Protein AF-0000000087420828 (afdb_homodimer)

Organism: NCBI:txid2527985

pLDDT: mean 97.6, std 4.21, range [58.75, 99.0]

Foldseek 3Di:
DFEEEEEFLLCQVLSVVVQVLCVVVPYHYHYQYDDHNDGDDQLVSLLVRLVCCLVVVGQAYEYEYAALVVSQVNSVVRPPAAEDEDDAQVSLQCCCQQVVHRYYTYHSNPDDSVRVSNSVVNNVPHHHNDDPSVVVNVVVNVVNVVVVVVVVVD/DFEEEEEFLLCQVLSVVVQVLCVVVPYHYHYQYDDHNDGDDQLVSLLVRLVCCLVVVGQAYEYEYAALVVSQVNSVVRPPAAEDEDDAQVSLQCCCQQVVHRYYTYHSNPDDSVRVSNSVVNNVPHHHNDDPSVVVNVVVNVVNVVVVVVVVVD

Solvent-accessible surface area (backbone atoms only — not comparable to full-atom values): 15075 Å² total; per-residue (Å²): 96,42,33,34,37,25,18,22,29,67,10,35,74,58,44,57,54,49,43,52,51,39,39,74,72,70,31,48,56,40,85,54,35,58,92,46,74,59,87,62,62,48,52,65,29,28,41,54,48,25,49,34,35,41,69,65,77,25,68,29,33,38,36,27,23,50,70,9,48,65,43,26,30,45,20,11,48,33,60,88,41,32,27,35,65,40,87,46,62,63,50,23,37,45,38,14,34,55,55,56,44,40,27,44,16,29,29,45,72,80,48,53,68,69,58,51,52,50,26,50,52,43,38,73,66,44,60,61,66,46,71,75,37,47,54,45,53,51,50,45,54,51,48,48,51,52,50,46,54,52,58,65,74,100,96,41,35,36,37,24,17,21,29,67,10,36,75,59,45,56,54,50,43,50,52,40,39,74,72,68,31,48,57,39,84,54,37,57,93,47,74,60,88,62,62,47,52,65,29,28,42,53,47,25,48,35,37,42,70,66,77,24,68,29,33,38,37,26,23,51,70,9,49,66,43,26,29,43,20,11,48,33,61,90,41,32,28,35,66,40,88,46,62,64,51,24,36,46,37,13,34,54,53,55,43,39,26,44,16,30,30,44,71,81,48,54,69,71,57,51,51,50,25,51,54,43,38,73,66,44,59,60,67,44,71,76,38,46,56,45,52,50,49,44,53,50,48,48,51,52,49,46,54,51,58,65,73,102

Secondary structure (DSSP, 8-state):
-EEEEEE-GGGHHHHHHHHHHHHHTT-EEEE-S-SSSS---HHHHHHHHHHHHHTTSSSEEEEEESSSHHHHHHHTTSTT--EEE--SHHHHHHHHHHH---EEEEETTTS-HHHHHHHHHHHHHPPP--THHHHHHHHHHHHHHHHHHHHHH-/-EEEEEE-GGGHHHHHHHHHHHHHTT-EEEE-S-SSSS---HHHHHHHHHHHHHTTSSSEEEEEESSSHHHHHHHTTSTT--EEE--SHHHHHHHHHHH---EEEEETTTS-HHHHHHHHHHHHHPPP--THHHHHHHHHHHHHHHHHHHHHH-

Nearest PDB structures (foldseek):
  3he8-assembly1_A  TM=9.793E-01  e=1.658E-19  Acetivibrio thermocellus ATCC 27405
  2vvr-assembly1_A  TM=9.729E-01  e=2.964E-17  Escherichia coli K-12
  1o1x-assembly1_A  TM=9.600E-01  e=3.353E-17  Thermotoga maritima
  1nn4-assembly1_A  TM=9.769E-01  e=1.670E-16  Escherichia coli
  4lfk-assembly1_B  TM=9.676E-01  e=4.139E-15  Lacticaseibacillus rhamnosus Lc 705

Radius of gyration: 17.83 Å; Cα contacts (8 Å, |Δi|>4): 657; chains: 2; bounding box: 45×48×48 Å

Structure (mmCIF, N/CA/C/O backbone):
data_AF-0000000087420828-model_v1
#
loop_
_entity.id
_entity.type
_entity.pdbx_description
1 polymer 'Ribose-5-phosphate isomerase B'
#
loop_
_atom_site.group_PDB
_atom_site.id
_atom_site.type_symbol
_atom_site.label_atom_id
_atom_site.label_alt_id
_atom_site.label_comp_id
_atom_site.label_asym_id
_atom_site.label_entity_id
_atom_site.label_seq_id
_atom_site.pdbx_PDB_ins_code
_atom_site.Cartn_x
_atom_site.Cartn_y
_atom_site.Cartn_z
_atom_site.occupancy
_atom_site.B_iso_or_equiv
_atom_site.auth_seq_id
_atom_site.auth_comp_id
_atom_site.auth_asym_id
_atom_site.auth_atom_id
_atom_site.pdbx_PDB_model_num
ATOM 1 N N . MET A 1 1 ? 13.172 -18.922 -8.047 1 97.62 1 MET A N 1
ATOM 2 C CA . MET A 1 1 ? 12.406 -18.547 -6.855 1 97.62 1 MET A CA 1
ATOM 3 C C . MET A 1 1 ? 11.023 -19.188 -6.871 1 97.62 1 MET A C 1
ATOM 5 O O . MET A 1 1 ? 10.531 -19.578 -7.93 1 97.62 1 MET A O 1
ATOM 9 N N . LYS A 1 2 ? 10.391 -19.344 -5.676 1 98.75 2 LYS A N 1
ATOM 10 C CA . LYS A 1 2 ? 8.969 -19.641 -5.562 1 98.75 2 LYS A CA 1
ATOM 11 C C . LYS A 1 2 ? 8.141 -18.359 -5.531 1 98.75 2 LYS A C 1
ATOM 13 O O . LYS A 1 2 ? 8.289 -17.531 -4.625 1 98.75 2 LYS A O 1
ATOM 18 N N . ILE A 1 3 ? 7.238 -18.219 -6.551 1 98.88 3 ILE A N 1
ATOM 19 C CA . ILE A 1 3 ? 6.43 -17 -6.66 1 98.88 3 ILE A CA 1
ATOM 20 C C . ILE A 1 3 ? 4.949 -17.375 -6.66 1 98.88 3 ILE A C 1
ATOM 22 O O . ILE A 1 3 ? 4.48 -18.094 -7.543 1 98.88 3 ILE A O 1
ATOM 26 N N . ALA A 1 4 ? 4.246 -16.953 -5.684 1 98.94 4 ALA A N 1
ATOM 27 C CA . ALA A 1 4 ? 2.807 -17.188 -5.609 1 98.94 4 ALA A CA 1
ATOM 28 C C . ALA A 1 4 ? 2.031 -16.078 -6.305 1 98.94 4 ALA A C 1
ATOM 30 O O . ALA A 1 4 ? 2.367 -14.891 -6.168 1 98.94 4 ALA A O 1
ATOM 31 N N . VAL A 1 5 ? 1.054 -16.406 -7.082 1 98.88 5 VAL A N 1
ATOM 32 C CA . VAL A 1 5 ? 0.159 -15.469 -7.746 1 98.88 5 VAL A CA 1
ATOM 33 C C . VAL A 1 5 ? -1.278 -15.711 -7.289 1 98.88 5 VAL A C 1
ATOM 35 O O . VAL A 1 5 ? -1.738 -16.859 -7.25 1 98.88 5 VAL A O 1
ATOM 38 N N . ALA A 1 6 ? -1.928 -14.695 -6.875 1 98.94 6 ALA A N 1
ATOM 39 C CA . ALA A 1 6 ? -3.342 -14.812 -6.523 1 98.94 6 ALA A CA 1
ATOM 40 C C . ALA A 1 6 ? -4.141 -13.641 -7.086 1 98.94 6 ALA A C 1
ATOM 42 O O . ALA A 1 6 ? -3.643 -12.516 -7.152 1 98.94 6 ALA A O 1
ATOM 43 N N . SER A 1 7 ? -5.328 -13.891 -7.512 1 98.75 7 SER A N 1
ATOM 44 C CA . SER A 1 7 ? -6.289 -12.875 -7.938 1 98.75 7 SER A CA 1
ATOM 45 C C . SER A 1 7 ? -7.676 -13.156 -7.371 1 98.75 7 SER A C 1
ATOM 47 O O . SER A 1 7 ? -7.961 -14.273 -6.934 1 98.75 7 SER A O 1
ATOM 49 N N . ASP A 1 8 ? -8.469 -12.109 -7.297 1 98.31 8 ASP A N 1
ATOM 50 C CA . ASP A 1 8 ? -9.906 -12.32 -7.211 1 98.31 8 ASP A CA 1
ATOM 51 C C . ASP A 1 8 ? -10.516 -12.555 -8.594 1 98.31 8 ASP A C 1
ATOM 53 O O . ASP A 1 8 ? -9.797 -12.82 -9.555 1 98.31 8 ASP A O 1
ATOM 57 N N . HIS A 1 9 ? -11.812 -12.453 -8.656 1 98.19 9 HIS A N 1
ATOM 58 C CA . HIS A 1 9 ? -12.508 -12.781 -9.891 1 98.19 9 HIS A CA 1
ATOM 59 C C . HIS A 1 9 ? -12.188 -11.773 -10.992 1 98.19 9 HIS A C 1
ATOM 61 O O . HIS A 1 9 ? -12.219 -12.117 -12.18 1 98.19 9 HIS A O 1
ATOM 67 N N . ARG A 1 10 ? -11.859 -10.57 -10.633 1 96.94 10 ARG A N 1
ATOM 68 C CA . ARG A 1 10 ? -11.562 -9.555 -11.641 1 96.94 10 ARG A CA 1
ATOM 69 C C . ARG A 1 10 ? -10.211 -9.812 -12.297 1 96.94 10 ARG A C 1
ATOM 71 O O . ARG A 1 10 ? -10.008 -9.461 -13.461 1 96.94 10 ARG A O 1
ATOM 78 N N . GLY A 1 11 ? -9.312 -10.438 -11.547 1 97.75 11 GLY A N 1
ATOM 79 C CA . GLY A 1 11 ? -7.973 -10.68 -12.062 1 97.75 11 GLY A CA 1
ATOM 80 C C . GLY A 1 11 ? -7.773 -12.094 -12.57 1 97.75 11 GLY A C 1
ATOM 81 O O . GLY A 1 11 ? -6.648 -12.5 -12.859 1 97.75 11 GLY A O 1
ATOM 82 N N . PHE A 1 12 ? -8.898 -12.875 -12.688 1 97.81 12 PHE A N 1
ATOM 83 C CA . PHE A 1 12 ? -8.805 -14.305 -12.961 1 97.81 12 PHE A CA 1
ATOM 84 C C . PHE A 1 12 ? -8.102 -14.562 -14.289 1 97.81 12 PHE A C 1
ATOM 86 O O . PHE A 1 12 ? -7.16 -15.352 -14.359 1 97.81 12 PHE A O 1
ATOM 93 N N . ALA A 1 13 ? -8.492 -13.883 -15.344 1 96.25 13 ALA A N 1
ATOM 94 C CA . ALA A 1 13 ? -7.949 -14.102 -16.688 1 96.25 13 ALA A CA 1
ATOM 95 C C . ALA A 1 13 ? -6.469 -13.727 -16.75 1 96.25 13 ALA A C 1
ATOM 97 O O . ALA A 1 13 ? -5.668 -14.445 -17.344 1 96.25 13 ALA A O 1
ATOM 98 N N . ILE A 1 14 ? -6.09 -12.695 -16.125 1 96.94 14 ILE A N 1
ATOM 99 C CA . ILE A 1 14 ? -4.727 -12.18 -16.172 1 96.94 14 ILE A CA 1
ATOM 100 C C . ILE A 1 14 ? -3.811 -13.078 -15.336 1 96.94 14 ILE A C 1
ATOM 102 O O . ILE A 1 14 ? -2.635 -13.25 -15.672 1 96.94 14 ILE A O 1
ATOM 106 N N . LYS A 1 15 ? -4.375 -13.609 -14.234 1 97.88 15 LYS A N 1
ATOM 107 C CA . LYS A 1 15 ? -3.6 -14.477 -13.359 1 97.88 15 LYS A CA 1
ATOM 108 C C . LYS A 1 15 ? -3.002 -15.648 -14.133 1 97.88 15 LYS A C 1
ATOM 110 O O . LYS A 1 15 ? -1.82 -15.961 -13.984 1 97.88 15 LYS A O 1
ATOM 115 N N . SER A 1 16 ? -3.781 -16.25 -14.977 1 96.31 16 SER A N 1
ATOM 116 C CA . SER A 1 16 ? -3.328 -17.391 -15.758 1 96.31 16 SER A CA 1
ATOM 117 C C . SER A 1 16 ? -2.148 -17.031 -16.656 1 96.31 16 SER A C 1
ATOM 119 O O . SER A 1 16 ? -1.185 -17.781 -16.766 1 96.31 16 SER A O 1
ATOM 121 N N . LYS A 1 17 ? -2.232 -15.906 -17.25 1 97.25 17 LYS A N 1
ATOM 122 C CA . LYS A 1 17 ? -1.164 -15.43 -18.125 1 97.25 17 LYS A CA 1
ATOM 123 C C . LYS A 1 17 ? 0.109 -15.148 -17.328 1 97.25 17 LYS A C 1
ATOM 125 O O . LYS A 1 17 ? 1.213 -15.453 -17.781 1 97.25 17 LYS A O 1
ATOM 130 N N . ILE A 1 18 ? -0.044 -14.586 -16.156 1 98.38 18 ILE A N 1
ATOM 131 C CA . ILE A 1 18 ? 1.095 -14.242 -15.312 1 98.38 18 ILE A CA 1
ATOM 132 C C . ILE A 1 18 ? 1.793 -15.516 -14.844 1 98.38 18 ILE A C 1
ATOM 134 O O . ILE A 1 18 ? 3.023 -15.586 -14.828 1 98.38 18 ILE A O 1
ATOM 138 N N . LEU A 1 19 ? 0.994 -16.547 -14.453 1 98.5 19 LEU A N 1
ATOM 139 C CA . LEU A 1 19 ? 1.559 -17.812 -14.031 1 98.5 19 LEU A CA 1
ATOM 140 C C . LEU A 1 19 ? 2.436 -18.406 -15.125 1 98.5 19 LEU A C 1
ATOM 142 O O . LEU A 1 19 ? 3.539 -18.891 -14.852 1 98.5 19 LEU A O 1
ATOM 146 N N . GLN A 1 20 ? 1.943 -18.328 -16.297 1 97.69 20 GLN A N 1
ATOM 147 C CA . GLN A 1 20 ? 2.703 -18.844 -17.438 1 97.69 20 GLN A CA 1
ATOM 148 C C . GLN A 1 20 ? 3.994 -18.047 -17.641 1 97.69 20 GLN A C 1
ATOM 150 O O . GLN A 1 20 ? 5.059 -18.641 -17.859 1 97.69 20 GLN A O 1
ATOM 155 N N . MET A 1 21 ? 3.889 -16.766 -17.594 1 97.06 21 MET A N 1
ATOM 156 C CA . MET A 1 21 ? 5.039 -15.883 -17.766 1 97.06 21 MET A CA 1
ATOM 157 C C . MET A 1 21 ? 6.109 -16.172 -16.719 1 97.06 21 MET A C 1
ATOM 159 O O . MET A 1 21 ? 7.301 -16.219 -17.047 1 97.06 21 MET A O 1
ATOM 163 N N . ILE A 1 22 ? 5.738 -16.359 -15.453 1 98.12 22 ILE A N 1
ATOM 164 C CA . ILE A 1 22 ? 6.656 -16.641 -14.352 1 98.12 22 ILE A CA 1
ATOM 165 C C . ILE A 1 22 ? 7.395 -17.953 -14.609 1 98.12 22 ILE A C 1
ATOM 167 O O . ILE A 1 22 ? 8.609 -18.031 -14.445 1 98.12 22 ILE A O 1
ATOM 171 N N . SER A 1 23 ? 6.641 -18.953 -15.031 1 98.19 23 SER A N 1
ATOM 172 C CA . SER A 1 23 ? 7.234 -20.25 -15.336 1 98.19 23 SER A CA 1
ATOM 173 C C . SER A 1 23 ? 8.227 -20.141 -16.484 1 98.19 23 SER A C 1
ATOM 175 O O . SER A 1 23 ? 9.312 -20.719 -16.422 1 98.19 23 SER A O 1
ATOM 177 N N . GLU A 1 24 ? 7.859 -19.422 -17.469 1 97 24 GLU A N 1
ATOM 178 C CA . GLU A 1 24 ? 8.719 -19.266 -18.641 1 97 24 GLU A CA 1
ATOM 179 C C . GLU A 1 24 ? 9.992 -18.516 -18.281 1 97 24 GLU A C 1
ATOM 181 O O . GLU A 1 24 ? 11.031 -18.688 -18.922 1 97 24 GLU A O 1
ATOM 186 N N . ALA A 1 25 ? 9.891 -17.656 -17.266 1 96 25 ALA A N 1
ATOM 187 C CA . ALA A 1 25 ? 11.047 -16.906 -16.812 1 96 25 ALA A CA 1
ATOM 188 C C . ALA A 1 25 ? 11.953 -17.766 -15.93 1 96 25 ALA A C 1
ATOM 190 O O . ALA A 1 25 ? 12.977 -17.297 -15.43 1 96 25 ALA A O 1
ATOM 191 N N . GLY A 1 26 ? 11.547 -19.031 -15.602 1 97.44 26 GLY A N 1
ATOM 192 C CA . GLY A 1 26 ? 12.398 -19.984 -14.906 1 97.44 26 GLY A CA 1
ATOM 193 C C . GLY A 1 26 ? 12.102 -20.062 -13.414 1 97.44 26 GLY A C 1
ATOM 194 O O . GLY A 1 26 ? 12.906 -20.594 -12.648 1 97.44 26 GLY A O 1
ATOM 195 N N . HIS A 1 27 ? 11.008 -19.469 -12.977 1 98.5 27 HIS A N 1
ATOM 196 C CA . HIS A 1 27 ? 10.609 -19.531 -11.578 1 98.5 27 HIS A CA 1
ATOM 197 C C . HIS A 1 27 ? 9.5 -20.562 -11.359 1 98.5 27 HIS A C 1
ATOM 199 O O . HIS A 1 27 ? 8.898 -21.047 -12.328 1 98.5 27 HIS A O 1
ATOM 205 N N . LYS A 1 28 ? 9.359 -21.016 -10.078 1 98.69 28 LYS A N 1
ATOM 206 C CA . LYS A 1 28 ? 8.219 -21.859 -9.719 1 98.69 28 LYS A CA 1
ATOM 207 C C . LYS A 1 28 ? 6.98 -21.016 -9.43 1 98.69 28 LYS A C 1
ATOM 209 O O . LYS A 1 28 ? 6.934 -20.297 -8.422 1 98.69 28 LYS A O 1
ATOM 214 N N . ALA A 1 29 ? 6.027 -21.125 -10.32 1 98.69 29 ALA A N 1
ATOM 215 C CA . ALA A 1 29 ? 4.785 -20.375 -10.156 1 98.69 29 ALA A CA 1
ATOM 216 C C . ALA A 1 29 ? 3.773 -21.156 -9.328 1 98.69 29 ALA A C 1
ATOM 218 O O . ALA A 1 29 ? 3.484 -22.328 -9.633 1 98.69 29 ALA A O 1
ATOM 219 N N . ILE A 1 30 ? 3.246 -20.594 -8.297 1 98.75 30 ILE A N 1
ATOM 220 C CA . ILE A 1 30 ? 2.246 -21.219 -7.438 1 98.75 30 ILE A CA 1
ATOM 221 C C . ILE A 1 30 ? 0.934 -20.453 -7.527 1 98.75 30 ILE A C 1
ATOM 223 O O . ILE A 1 30 ? 0.893 -19.25 -7.246 1 98.75 30 ILE A O 1
ATOM 227 N N . ASP A 1 31 ? -0.143 -21.141 -7.93 1 98.69 31 ASP A N 1
ATOM 228 C CA . ASP A 1 31 ? -1.451 -20.5 -8.055 1 98.69 31 ASP A CA 1
ATOM 229 C C . ASP A 1 31 ? -2.215 -20.547 -6.738 1 98.69 31 ASP A C 1
ATOM 231 O O . ASP A 1 31 ? -2.625 -21.609 -6.281 1 98.69 31 ASP A O 1
ATOM 235 N N . LEU A 1 32 ? -2.48 -19.406 -6.188 1 98.69 32 LEU A N 1
ATOM 236 C CA . LEU A 1 32 ? -3.25 -19.312 -4.953 1 98.69 32 LEU A CA 1
ATOM 237 C C . LEU A 1 32 ? -4.473 -18.422 -5.137 1 98.69 32 LEU A C 1
ATOM 239 O O . LEU A 1 32 ? -4.996 -17.875 -4.168 1 98.69 32 LEU A O 1
ATOM 243 N N . GLY A 1 33 ? -4.789 -18.125 -6.414 1 98.44 33 GLY A N 1
ATOM 244 C CA . GLY A 1 33 ? -5.938 -17.281 -6.719 1 98.44 33 GLY A CA 1
ATOM 245 C C . GLY A 1 33 ? -7.223 -18.062 -6.887 1 98.44 33 GLY A C 1
ATOM 246 O O . GLY A 1 33 ? -7.258 -19.281 -6.648 1 98.44 33 GLY A O 1
ATOM 247 N N . THR A 1 34 ? -8.289 -17.328 -7.176 1 98.19 34 THR A N 1
ATOM 248 C CA . THR A 1 34 ? -9.578 -17.984 -7.398 1 98.19 34 THR A CA 1
ATOM 249 C C . THR A 1 34 ? -9.523 -18.875 -8.633 1 98.19 34 THR A C 1
ATOM 251 O O . THR A 1 34 ? -8.641 -18.734 -9.477 1 98.19 34 THR A O 1
ATOM 254 N N . ASP A 1 35 ? -10.516 -19.75 -8.742 1 97 35 ASP A N 1
ATOM 255 C CA . ASP A 1 35 ? -10.492 -20.703 -9.844 1 97 35 ASP A CA 1
ATOM 256 C C . ASP A 1 35 ? -11.641 -20.469 -10.812 1 97 35 ASP A C 1
ATOM 258 O O . ASP A 1 35 ? -11.945 -21.312 -11.656 1 97 35 ASP A O 1
ATOM 262 N N . SER A 1 36 ? -12.312 -19.312 -10.648 1 96.12 36 SER A N 1
ATOM 263 C CA . SER A 1 36 ? -13.406 -19 -11.562 1 96.12 36 SER A CA 1
ATOM 264 C C . SER A 1 36 ? -13.688 -17.5 -11.586 1 96.12 36 SER A C 1
ATOM 266 O O . SER A 1 36 ? -13.016 -16.719 -10.898 1 96.12 36 SER A O 1
ATOM 268 N N . ILE A 1 37 ? -14.633 -17.109 -12.367 1 96.31 37 ILE A N 1
ATOM 269 C CA . ILE A 1 37 ? -14.992 -15.711 -12.547 1 96.31 37 ILE A CA 1
ATOM 270 C C . ILE A 1 37 ? -16.078 -15.32 -11.555 1 96.31 37 ILE A C 1
ATOM 272 O O . ILE A 1 37 ? -16.562 -14.18 -11.555 1 96.31 37 ILE A O 1
ATOM 276 N N . GLU A 1 38 ? -16.406 -16.25 -10.648 1 97.62 38 GLU A N 1
ATOM 277 C CA . GLU A 1 38 ? -17.406 -15.938 -9.633 1 97.62 38 GLU A CA 1
ATOM 278 C C . GLU A 1 38 ? -16.859 -14.961 -8.602 1 97.62 38 GLU A C 1
ATOM 280 O O . GLU A 1 38 ? -15.703 -15.062 -8.203 1 97.62 38 GLU A O 1
ATOM 285 N N . SER A 1 39 ? -17.734 -14.102 -8.156 1 97.44 39 SER A N 1
ATOM 286 C CA . SER A 1 39 ? -17.344 -13.062 -7.219 1 97.44 39 SER A CA 1
ATOM 287 C C . SER A 1 39 ? -16.797 -13.656 -5.926 1 97.44 39 SER A C 1
ATOM 289 O O . SER A 1 39 ? -17.406 -14.57 -5.352 1 97.44 39 SER A O 1
ATOM 291 N N . VAL A 1 40 ? -15.672 -13.211 -5.512 1 98.25 40 VAL A N 1
ATOM 292 C CA . VAL A 1 40 ? -15.047 -13.625 -4.262 1 98.25 40 VAL A CA 1
ATOM 293 C C . VAL A 1 40 ? -14.484 -12.406 -3.531 1 98.25 40 VAL A C 1
ATOM 295 O O . VAL A 1 40 ? -14.445 -11.312 -4.086 1 98.25 40 VAL A O 1
ATOM 298 N N . ASP A 1 41 ? -14.117 -12.625 -2.305 1 98.38 41 ASP A N 1
ATOM 299 C CA . ASP A 1 41 ? -13.539 -11.547 -1.508 1 98.38 41 ASP A CA 1
ATOM 300 C C . ASP A 1 41 ? -12.016 -11.578 -1.568 1 98.38 41 ASP A C 1
ATOM 302 O O . ASP A 1 41 ? -11.391 -12.523 -1.102 1 98.38 41 ASP A O 1
ATOM 306 N N . TYR A 1 42 ? -11.414 -10.516 -2.051 1 98.69 42 TYR A N 1
ATOM 307 C CA . TYR A 1 42 ? -9.984 -10.477 -2.346 1 98.69 42 TYR A CA 1
ATOM 308 C C . TYR A 1 42 ? -9.164 -10.695 -1.085 1 98.69 42 TYR A C 1
ATOM 310 O O . TYR A 1 42 ? -8.039 -11.211 -1.15 1 98.69 42 TYR A O 1
ATOM 318 N N . PRO A 1 43 ? -9.633 -10.312 0.158 1 98.88 43 PRO A N 1
ATOM 319 C CA . PRO A 1 43 ? -8.758 -10.461 1.323 1 98.88 43 PRO A CA 1
ATOM 320 C C . PRO A 1 43 ? -8.352 -11.906 1.583 1 98.88 43 PRO A C 1
ATOM 322 O O . PRO A 1 43 ? -7.25 -12.164 2.084 1 98.88 43 PRO A O 1
ATOM 325 N N . ASP A 1 44 ? -9.195 -12.867 1.202 1 98.69 44 ASP A N 1
ATOM 326 C CA . ASP A 1 44 ? -8.898 -14.281 1.424 1 98.69 44 ASP A CA 1
ATOM 327 C C . ASP A 1 44 ? -7.668 -14.711 0.629 1 98.69 44 ASP A C 1
ATOM 329 O O . ASP A 1 44 ? -6.828 -15.461 1.134 1 98.69 44 ASP A O 1
ATOM 333 N N . PHE A 1 45 ? -7.543 -14.219 -0.525 1 98.88 45 PHE A N 1
ATOM 334 C CA . PHE A 1 45 ? -6.469 -14.594 -1.438 1 98.88 45 PHE A CA 1
ATOM 335 C C . PHE A 1 45 ? -5.199 -13.812 -1.134 1 98.88 45 PHE A C 1
ATOM 337 O O . PHE A 1 45 ? -4.102 -14.383 -1.122 1 98.88 45 PHE A O 1
ATOM 344 N N . ALA A 1 46 ? -5.398 -12.523 -0.921 1 98.94 46 ALA A N 1
ATOM 345 C CA . ALA A 1 46 ? -4.258 -11.688 -0.556 1 98.94 46 ALA A CA 1
ATOM 346 C C . ALA A 1 46 ? -3.613 -12.18 0.737 1 98.94 46 ALA A C 1
ATOM 348 O O . ALA A 1 46 ? -2.385 -12.227 0.844 1 98.94 46 ALA A O 1
ATOM 349 N N . GLY A 1 47 ? -4.457 -12.516 1.747 1 98.88 47 GLY A N 1
ATOM 350 C CA . GLY A 1 47 ? -3.951 -12.992 3.023 1 98.88 47 GLY A CA 1
ATOM 351 C C . GLY A 1 47 ? -3.127 -14.258 2.902 1 98.88 47 GLY A C 1
ATOM 352 O O . GLY A 1 47 ? -2.084 -14.391 3.543 1 98.88 47 GLY A O 1
ATOM 353 N N . GLN A 1 48 ? -3.629 -15.172 2.047 1 98.81 48 GLN A N 1
ATOM 354 C CA . GLN A 1 48 ? -2.936 -16.438 1.855 1 98.81 48 GLN A CA 1
ATOM 355 C C . GLN A 1 48 ? -1.532 -16.219 1.298 1 98.81 48 GLN A C 1
ATOM 357 O O . GLN A 1 48 ? -0.563 -16.797 1.802 1 98.81 48 GLN A O 1
ATOM 362 N N . VAL A 1 49 ? -1.409 -15.414 0.302 1 98.94 49 VAL A N 1
ATOM 363 C CA . VAL A 1 49 ? -0.118 -15.141 -0.321 1 98.94 49 VAL A CA 1
ATOM 364 C C . VAL A 1 49 ? 0.787 -14.406 0.665 1 98.94 49 VAL A C 1
ATOM 366 O O . VAL A 1 49 ? 1.949 -14.773 0.847 1 98.94 49 VAL A O 1
ATOM 369 N N . ALA A 1 50 ? 0.275 -13.375 1.307 1 98.94 50 ALA A N 1
ATOM 370 C CA . ALA A 1 50 ? 1.069 -12.539 2.203 1 98.94 50 ALA A CA 1
ATOM 371 C C . ALA A 1 50 ? 1.581 -13.344 3.395 1 98.94 50 ALA A C 1
ATOM 373 O O . ALA A 1 50 ? 2.73 -13.18 3.812 1 98.94 50 ALA A O 1
ATOM 374 N N . LYS A 1 51 ? 0.74 -14.203 3.902 1 98.88 51 LYS A N 1
ATOM 375 C CA . LYS A 1 51 ? 1.146 -15.062 5.004 1 98.88 51 LYS A CA 1
ATOM 376 C C . LYS A 1 51 ? 2.303 -15.969 4.594 1 98.88 51 LYS A C 1
ATOM 378 O O . LYS A 1 51 ? 3.271 -16.125 5.344 1 98.88 51 LYS A O 1
ATOM 383 N N . SER A 1 52 ? 2.17 -16.609 3.457 1 98.88 52 SER A N 1
ATOM 384 C CA . SER A 1 52 ? 3.199 -17.516 2.963 1 98.88 52 SER A CA 1
ATOM 385 C C . SER A 1 52 ? 4.523 -16.781 2.746 1 98.88 52 SER A C 1
ATOM 387 O O . SER A 1 52 ? 5.59 -17.344 3.008 1 98.88 52 SER A O 1
ATOM 389 N N . VAL A 1 53 ? 4.473 -15.531 2.23 1 98.94 53 VAL A N 1
ATOM 390 C CA . VAL A 1 53 ? 5.676 -14.727 2.057 1 98.94 53 VAL A CA 1
ATOM 391 C C . VAL A 1 53 ? 6.258 -14.367 3.422 1 98.94 53 VAL A C 1
ATOM 393 O O . VAL A 1 53 ? 7.469 -14.477 3.639 1 98.94 53 VAL A O 1
ATOM 396 N N . SER A 1 54 ? 5.395 -13.953 4.344 1 98.88 54 SER A N 1
ATOM 397 C CA . SER A 1 54 ? 5.797 -13.555 5.688 1 98.88 54 SER A CA 1
ATOM 398 C C . SER A 1 54 ? 6.52 -14.688 6.406 1 98.88 54 SER A C 1
ATOM 400 O O . SER A 1 54 ? 7.488 -14.453 7.133 1 98.88 54 SER A O 1
ATOM 402 N N . HIS A 1 55 ? 6.105 -15.914 6.117 1 98.5 55 HIS A N 1
ATOM 403 C CA . HIS A 1 55 ? 6.645 -17.078 6.797 1 98.5 55 HIS A CA 1
ATOM 404 C C . HIS A 1 55 ? 7.852 -17.641 6.051 1 98.5 55 HIS A C 1
ATOM 406 O O . HIS A 1 55 ? 8.469 -18.609 6.496 1 98.5 55 HIS A O 1
ATOM 412 N N . GLY A 1 56 ? 8.18 -17.078 4.973 1 98.5 56 GLY A N 1
ATOM 413 C CA . GLY A 1 56 ? 9.344 -17.516 4.223 1 98.5 56 GLY A CA 1
ATOM 414 C C . GLY A 1 56 ? 9.094 -18.766 3.408 1 98.5 56 GLY A C 1
ATOM 415 O O . GLY A 1 56 ? 10.031 -19.406 2.943 1 98.5 56 GLY A O 1
ATOM 416 N N . GLU A 1 57 ? 7.816 -19.172 3.209 1 98.62 57 GLU A N 1
ATOM 417 C CA . GLU A 1 57 ? 7.441 -20.328 2.406 1 98.62 57 GLU A CA 1
ATOM 418 C C . GLU A 1 57 ? 7.469 -20 0.916 1 98.62 57 GLU A C 1
ATOM 420 O O . GLU A 1 57 ? 7.672 -20.891 0.084 1 98.62 57 GLU A O 1
ATOM 425 N N . ILE A 1 58 ? 7.145 -18.781 0.599 1 98.56 58 ILE A N 1
ATOM 426 C CA . ILE A 1 58 ? 7.148 -18.203 -0.743 1 98.56 58 ILE A CA 1
ATOM 427 C C . ILE A 1 58 ? 8.133 -17.031 -0.802 1 98.56 58 ILE A C 1
ATOM 429 O O . ILE A 1 58 ? 8.195 -16.219 0.124 1 98.56 58 ILE A O 1
ATOM 433 N N . ASP A 1 59 ? 8.891 -17 -1.858 1 98.81 59 ASP A N 1
ATOM 434 C CA . ASP A 1 59 ? 9.898 -15.953 -1.967 1 98.81 59 ASP A CA 1
ATOM 435 C C . ASP A 1 59 ? 9.25 -14.609 -2.287 1 98.81 59 ASP A C 1
ATOM 437 O O . ASP A 1 59 ? 9.641 -13.578 -1.736 1 98.81 59 ASP A O 1
ATOM 441 N N . ARG A 1 60 ? 8.32 -14.594 -3.266 1 98.88 60 ARG A N 1
ATOM 442 C CA . ARG A 1 60 ? 7.648 -13.367 -3.695 1 98.88 60 ARG A CA 1
ATOM 443 C C . ARG A 1 60 ? 6.199 -13.641 -4.074 1 98.88 60 ARG A C 1
ATOM 445 O O . ARG A 1 60 ? 5.836 -14.781 -4.371 1 98.88 60 ARG A O 1
ATOM 452 N N . GLY A 1 61 ? 5.406 -12.68 -4 1 98.94 61 GLY A N 1
ATOM 453 C CA . GLY A 1 61 ? 4 -12.781 -4.359 1 98.94 61 GLY A CA 1
ATOM 454 C C . GLY A 1 61 ? 3.566 -11.75 -5.379 1 98.94 61 GLY A C 1
ATOM 455 O O . GLY A 1 61 ? 4.121 -10.648 -5.426 1 98.94 61 GLY A O 1
ATOM 456 N N . ILE A 1 62 ? 2.59 -12.039 -6.215 1 98.94 62 ILE A N 1
ATOM 457 C CA . ILE A 1 62 ? 1.904 -11.117 -7.113 1 98.94 62 ILE A CA 1
ATOM 458 C C . ILE A 1 62 ? 0.397 -11.195 -6.887 1 98.94 62 ILE A C 1
ATOM 460 O O . ILE A 1 62 ? -0.189 -12.281 -6.945 1 98.94 62 ILE A O 1
ATOM 464 N N . LEU A 1 63 ? -0.209 -10.109 -6.605 1 98.94 63 LEU A N 1
ATOM 465 C CA . LEU A 1 63 ? -1.628 -10.016 -6.281 1 98.94 63 LEU A CA 1
ATOM 466 C C . LEU A 1 63 ? -2.363 -9.125 -7.277 1 98.94 63 LEU A C 1
ATOM 468 O O . LEU A 1 63 ? -1.887 -8.039 -7.609 1 98.94 63 LEU A O 1
ATOM 472 N N . ILE A 1 64 ? -3.52 -9.625 -7.766 1 98.69 64 ILE A N 1
ATOM 473 C CA . ILE A 1 64 ? -4.273 -8.883 -8.773 1 98.69 64 ILE A CA 1
ATOM 474 C C . ILE A 1 64 ? -5.746 -8.836 -8.383 1 98.69 64 ILE A C 1
ATOM 476 O O . ILE A 1 64 ? -6.371 -9.875 -8.156 1 98.69 64 ILE A O 1
ATOM 480 N N . CYS A 1 65 ? -6.266 -7.758 -8.266 1 98.19 65 CYS A N 1
ATOM 481 C CA . CYS A 1 65 ? -7.703 -7.535 -8.133 1 98.19 65 CYS A CA 1
ATOM 482 C C . CYS A 1 65 ? -8.148 -6.352 -8.992 1 98.19 65 CYS A C 1
ATOM 484 O O . CYS A 1 65 ? -7.465 -5.984 -9.945 1 98.19 65 CYS A O 1
ATOM 486 N N . GLY A 1 66 ? -9.344 -5.828 -8.844 1 97.38 66 GLY A N 1
ATOM 487 C CA . GLY A 1 66 ? -9.805 -4.73 -9.68 1 97.38 66 GLY A CA 1
ATOM 488 C C . GLY A 1 66 ? -8.836 -3.557 -9.703 1 97.38 66 GLY A C 1
ATOM 489 O O . GLY A 1 66 ? -8.336 -3.182 -10.758 1 97.38 66 GLY A O 1
ATOM 490 N N . SER A 1 67 ? -8.453 -3.035 -8.523 1 97.62 67 SER A N 1
ATOM 491 C CA . SER A 1 67 ? -7.59 -1.863 -8.445 1 97.62 67 SER A CA 1
ATOM 492 C C . SER A 1 67 ? -6.199 -2.236 -7.945 1 97.62 67 SER A C 1
ATOM 494 O O . SER A 1 67 ? -5.238 -1.487 -8.141 1 97.62 67 SER A O 1
ATOM 496 N N . GLY A 1 68 ? -6.09 -3.301 -7.289 1 98.44 68 GLY A N 1
ATOM 497 C CA . GLY A 1 68 ? -4.844 -3.674 -6.637 1 98.44 68 GLY A CA 1
ATOM 498 C C . GLY A 1 68 ? -4.656 -3.01 -5.285 1 98.44 68 GLY A C 1
ATOM 499 O O . GLY A 1 68 ? -3.779 -3.402 -4.512 1 98.44 68 GLY A O 1
ATOM 500 N N . LEU A 1 69 ? -5.473 -2.006 -4.926 1 98.81 69 LEU A N 1
ATOM 501 C CA . LEU A 1 69 ? -5.34 -1.22 -3.705 1 98.81 69 LEU A CA 1
ATOM 502 C C . LEU A 1 69 ? -5.672 -2.062 -2.479 1 98.81 69 LEU A C 1
ATOM 504 O O . LEU A 1 69 ? -4.895 -2.102 -1.52 1 98.81 69 LEU A O 1
ATOM 508 N N . GLY A 1 70 ? -6.816 -2.773 -2.537 1 98.75 70 GLY A N 1
ATOM 509 C CA . GLY A 1 70 ? -7.238 -3.578 -1.401 1 98.75 70 GLY A CA 1
ATOM 510 C C . GLY A 1 70 ? -6.27 -4.695 -1.068 1 98.75 70 GLY A C 1
ATOM 511 O O . GLY A 1 70 ? -5.969 -4.938 0.103 1 98.75 70 GLY A O 1
ATOM 512 N N . MET A 1 71 ? -5.77 -5.375 -2.057 1 98.81 71 MET A N 1
ATOM 513 C CA . MET A 1 71 ? -4.82 -6.461 -1.833 1 98.81 71 MET A CA 1
ATOM 514 C C . MET A 1 71 ? -3.531 -5.938 -1.207 1 98.81 71 MET A C 1
ATOM 516 O O . MET A 1 71 ? -2.924 -6.609 -0.37 1 98.81 71 MET A O 1
ATOM 520 N N . CYS A 1 72 ? -3.127 -4.766 -1.621 1 98.94 72 CYS A N 1
ATOM 521 C CA . CYS A 1 72 ? -1.927 -4.145 -1.072 1 98.94 72 CYS A CA 1
ATOM 522 C C . CYS A 1 72 ? -2.107 -3.818 0.405 1 98.94 72 CYS A C 1
ATOM 524 O O . CYS A 1 72 ? -1.197 -4.027 1.208 1 98.94 72 CYS A O 1
ATOM 526 N N . ILE A 1 73 ? -3.287 -3.301 0.785 1 98.94 73 ILE A N 1
ATOM 527 C CA . ILE A 1 73 ? -3.619 -3.031 2.18 1 98.94 73 ILE A CA 1
ATOM 528 C C . ILE A 1 73 ? -3.486 -4.312 2.998 1 98.94 73 ILE A C 1
ATOM 530 O O . ILE A 1 73 ? -2.795 -4.336 4.02 1 98.94 73 ILE A O 1
ATOM 534 N N . VAL A 1 74 ? -4.094 -5.402 2.516 1 98.94 74 VAL A N 1
ATOM 535 C CA . VAL A 1 74 ? -4.117 -6.676 3.225 1 98.94 74 VAL A CA 1
ATOM 536 C C . VAL A 1 74 ? -2.697 -7.207 3.383 1 98.94 74 VAL A C 1
ATOM 538 O O . VAL A 1 74 ? -2.291 -7.594 4.48 1 98.94 74 VAL A O 1
ATOM 541 N N . ALA A 1 75 ? -1.97 -7.234 2.271 1 99 75 ALA A N 1
ATOM 542 C CA . ALA A 1 75 ? -0.65 -7.859 2.262 1 99 75 ALA A CA 1
ATOM 543 C C . ALA A 1 75 ? 0.286 -7.184 3.258 1 99 75 ALA A C 1
ATOM 545 O O . ALA A 1 75 ? 1.069 -7.852 3.936 1 99 75 ALA A O 1
ATOM 546 N N . ASN A 1 76 ? 0.183 -5.891 3.418 1 98.94 76 ASN A N 1
ATOM 547 C CA . ASN A 1 76 ? 1.124 -5.152 4.25 1 98.94 76 ASN A CA 1
ATOM 548 C C . ASN A 1 76 ? 0.772 -5.266 5.73 1 98.94 76 ASN A C 1
ATOM 550 O O . ASN A 1 76 ? 1.505 -4.77 6.59 1 98.94 76 ASN A O 1
ATOM 554 N N . LYS A 1 77 ? -0.376 -5.922 6.059 1 98.94 77 LYS A N 1
ATOM 555 C CA . LYS A 1 77 ? -0.654 -6.207 7.461 1 98.94 77 LYS A CA 1
ATOM 556 C C . LYS A 1 77 ? 0.319 -7.242 8.016 1 98.94 77 LYS A C 1
ATOM 558 O O . LYS A 1 77 ? 0.508 -7.336 9.227 1 98.94 77 LYS A O 1
ATOM 563 N N . PHE A 1 78 ? 0.878 -8.07 7.168 1 98.94 78 PHE A N 1
ATOM 564 C CA . PHE A 1 78 ? 1.736 -9.172 7.586 1 98.94 78 PHE A CA 1
ATOM 565 C C . PHE A 1 78 ? 3.174 -8.695 7.766 1 98.94 78 PHE A C 1
ATOM 567 O O . PHE A 1 78 ? 3.699 -7.953 6.934 1 98.94 78 PHE A O 1
ATOM 574 N N . PRO A 1 79 ? 3.854 -9.109 8.875 1 98.69 79 PRO A N 1
ATOM 575 C CA . PRO A 1 79 ? 5.262 -8.742 9.062 1 98.69 79 PRO A CA 1
ATOM 576 C C . PRO A 1 79 ? 6.164 -9.297 7.961 1 98.69 79 PRO A C 1
ATOM 578 O O . PRO A 1 79 ? 5.852 -10.328 7.363 1 98.69 79 PRO A O 1
ATOM 581 N N . LYS A 1 80 ? 7.234 -8.586 7.613 1 98.75 80 LYS A N 1
ATOM 582 C CA . LYS A 1 80 ? 8.266 -8.984 6.656 1 98.75 80 LYS A CA 1
ATOM 583 C C . LYS A 1 80 ? 7.746 -8.898 5.227 1 98.75 80 LYS A C 1
ATOM 585 O O . LYS A 1 80 ? 8.469 -9.219 4.277 1 98.75 80 LYS A O 1
ATOM 590 N N . VAL A 1 81 ? 6.488 -8.516 5.051 1 98.94 81 VAL A N 1
ATOM 591 C CA . VAL A 1 81 ? 5.938 -8.289 3.719 1 98.94 81 VAL A CA 1
ATOM 592 C C . VAL A 1 81 ? 6.09 -6.812 3.346 1 98.94 81 VAL A C 1
ATOM 594 O O . VAL A 1 81 ? 5.797 -5.93 4.152 1 98.94 81 VAL A O 1
ATOM 597 N N . ARG A 1 82 ? 6.582 -6.5 2.246 1 99 82 ARG A N 1
ATOM 598 C CA . ARG A 1 82 ? 6.648 -5.184 1.621 1 99 82 ARG A CA 1
ATOM 599 C C . ARG A 1 82 ? 5.918 -5.172 0.283 1 99 82 ARG A C 1
ATOM 601 O O . ARG A 1 82 ? 6.527 -5.387 -0.766 1 99 82 ARG A O 1
ATOM 608 N N . ALA A 1 83 ? 4.621 -4.918 0.346 1 99 83 ALA A N 1
ATOM 609 C CA . ALA A 1 83 ? 3.754 -4.941 -0.828 1 99 83 ALA A CA 1
ATOM 610 C C . ALA A 1 83 ? 3.627 -3.551 -1.442 1 99 83 ALA A C 1
ATOM 612 O O . ALA A 1 83 ? 3.5 -2.557 -0.724 1 99 83 ALA A O 1
ATOM 613 N N . THR A 1 84 ? 3.701 -3.461 -2.732 1 98.94 84 THR A N 1
ATOM 614 C CA . THR A 1 84 ? 3.582 -2.189 -3.438 1 98.94 84 THR A CA 1
ATOM 615 C C . THR A 1 84 ? 2.559 -2.289 -4.566 1 98.94 84 THR A C 1
ATOM 617 O O . THR A 1 84 ? 2.514 -3.291 -5.281 1 98.94 84 THR A O 1
ATOM 620 N N . GLN A 1 85 ? 1.69 -1.347 -4.629 1 98.69 85 GLN A N 1
ATOM 621 C CA . GLN A 1 85 ? 0.813 -1.19 -5.785 1 98.69 85 GLN A CA 1
ATOM 622 C C . GLN A 1 85 ? 1.49 -0.375 -6.883 1 98.69 85 GLN A C 1
ATOM 624 O O . GLN A 1 85 ? 1.747 0.818 -6.707 1 98.69 85 GLN A O 1
ATOM 629 N N . CYS A 1 86 ? 1.806 -0.974 -7.98 1 98.69 86 CYS A N 1
ATOM 630 C CA . CYS A 1 86 ? 2.512 -0.312 -9.07 1 98.69 86 CYS A CA 1
ATOM 631 C C . CYS A 1 86 ? 1.596 -0.122 -10.281 1 98.69 86 CYS A C 1
ATOM 633 O O . CYS A 1 86 ? 0.695 -0.93 -10.516 1 98.69 86 CYS A O 1
ATOM 635 N N . HIS A 1 87 ? 1.892 0.952 -11 1 98.19 87 HIS A N 1
ATOM 636 C CA . HIS A 1 87 ? 0.98 1.317 -12.078 1 98.19 87 HIS A CA 1
ATOM 637 C C . HIS A 1 87 ? 1.744 1.686 -13.352 1 98.19 87 HIS A C 1
ATOM 639 O O . HIS A 1 87 ? 1.142 2.068 -14.352 1 98.19 87 HIS A O 1
ATOM 645 N N . ASP A 1 88 ? 3.029 1.682 -13.312 1 98 88 ASP A N 1
ATOM 646 C CA . ASP A 1 88 ? 3.896 1.937 -14.453 1 98 88 ASP A CA 1
ATOM 647 C C . ASP A 1 88 ? 5.277 1.317 -14.25 1 98 88 ASP A C 1
ATOM 649 O O . ASP A 1 88 ? 5.551 0.737 -13.195 1 98 88 ASP A O 1
ATOM 653 N N . ASP A 1 89 ? 6.105 1.399 -15.312 1 98.5 89 ASP A N 1
ATOM 654 C CA . ASP A 1 89 ? 7.426 0.781 -15.266 1 98.5 89 ASP A CA 1
ATOM 655 C C . ASP A 1 89 ? 8.273 1.374 -14.141 1 98.5 89 ASP A C 1
ATOM 657 O O . ASP A 1 89 ? 8.961 0.645 -13.43 1 98.5 89 ASP A O 1
ATOM 661 N N . LEU A 1 90 ? 8.172 2.617 -13.984 1 98.38 90 LEU A N 1
ATOM 662 C CA . LEU A 1 90 ? 9.016 3.311 -13.023 1 98.38 90 LEU A CA 1
ATOM 663 C C . LEU A 1 90 ? 8.656 2.9 -11.594 1 98.38 90 LEU A C 1
ATOM 665 O O . LEU A 1 90 ? 9.547 2.627 -10.781 1 98.38 90 LEU A O 1
ATOM 669 N N . SER A 1 91 ? 7.383 2.875 -11.258 1 98.5 91 SER A N 1
ATOM 670 C CA . SER A 1 91 ? 6.996 2.477 -9.914 1 98.5 91 SER A CA 1
ATOM 671 C C . SER A 1 91 ? 7.402 1.035 -9.625 1 98.5 91 SER A C 1
ATOM 673 O O . SER A 1 91 ? 7.805 0.71 -8.508 1 98.5 91 SER A O 1
ATOM 675 N N . ALA A 1 92 ? 7.277 0.115 -10.633 1 98.81 92 ALA A N 1
ATOM 676 C CA . ALA A 1 92 ? 7.715 -1.269 -10.453 1 98.81 92 ALA A CA 1
ATOM 677 C C . ALA A 1 92 ? 9.211 -1.339 -10.172 1 98.81 92 ALA A C 1
ATOM 679 O O . ALA A 1 92 ? 9.648 -2.068 -9.273 1 98.81 92 ALA A O 1
ATOM 680 N N . GLU A 1 93 ? 9.953 -0.551 -10.922 1 98.81 93 GLU A N 1
ATOM 681 C CA . GLU A 1 93 ? 11.398 -0.528 -10.742 1 98.81 93 GLU A CA 1
ATOM 682 C C . GLU A 1 93 ? 11.781 0.041 -9.375 1 98.81 93 GLU A C 1
ATOM 684 O O . GLU A 1 93 ? 12.594 -0.546 -8.656 1 98.81 93 GLU A O 1
ATOM 689 N N . MET A 1 94 ? 11.211 1.144 -9.008 1 98.56 94 MET A N 1
ATOM 690 C CA . MET A 1 94 ? 11.539 1.82 -7.754 1 98.56 94 MET A CA 1
ATOM 691 C C . MET A 1 94 ? 11.141 0.967 -6.555 1 98.56 94 MET A C 1
ATOM 693 O O . MET A 1 94 ? 11.828 0.973 -5.527 1 98.56 94 MET A O 1
ATOM 697 N N . SER A 1 95 ? 10.008 0.27 -6.688 1 98.81 95 SER A N 1
ATOM 698 C CA . SER A 1 95 ? 9.562 -0.577 -5.582 1 98.81 95 SER A CA 1
ATOM 699 C C . SER A 1 95 ? 10.625 -1.604 -5.211 1 98.81 95 SER A C 1
ATOM 701 O O . SER A 1 95 ? 10.805 -1.923 -4.035 1 98.81 95 SER A O 1
ATOM 703 N N . ARG A 1 96 ? 11.328 -2.1 -6.195 1 98.88 96 ARG A N 1
ATOM 704 C CA . ARG A 1 96 ? 12.406 -3.053 -5.957 1 98.88 96 ARG A CA 1
ATOM 705 C C . ARG A 1 96 ? 13.672 -2.342 -5.5 1 98.88 96 ARG A C 1
ATOM 707 O O . ARG A 1 96 ? 14.25 -2.691 -4.465 1 98.88 96 ARG A O 1
ATOM 714 N N . LEU A 1 97 ? 14.062 -1.252 -6.164 1 98.75 97 LEU A N 1
ATOM 715 C CA . LEU A 1 97 ? 15.297 -0.528 -5.895 1 98.75 97 LEU A CA 1
ATOM 716 C C . LEU A 1 97 ? 15.305 0.027 -4.473 1 98.75 97 LEU A C 1
ATOM 718 O O . LEU A 1 97 ? 16.312 -0.064 -3.77 1 98.75 97 LEU A O 1
ATOM 722 N N . HIS A 1 98 ? 14.18 0.497 -4.047 1 98.44 98 HIS A N 1
ATOM 723 C CA . HIS A 1 98 ? 14.18 1.308 -2.832 1 98.44 98 HIS A CA 1
ATOM 724 C C . HIS A 1 98 ? 13.516 0.571 -1.675 1 98.44 98 HIS A C 1
ATOM 726 O O . HIS A 1 98 ? 13.812 0.836 -0.509 1 98.44 98 HIS A O 1
ATOM 732 N N . ASN A 1 99 ? 12.625 -0.417 -2.018 1 98.81 99 ASN A N 1
ATOM 733 C CA . ASN A 1 99 ? 11.836 -1.005 -0.942 1 98.81 99 ASN A CA 1
ATOM 734 C C . ASN A 1 99 ? 12.031 -2.516 -0.863 1 98.81 99 ASN A C 1
ATOM 736 O O . ASN A 1 99 ? 11.445 -3.178 -0.001 1 98.81 99 ASN A O 1
ATOM 740 N N . ASP A 1 100 ? 12.883 -3.047 -1.777 1 98.88 100 ASP A N 1
ATOM 741 C CA . ASP A 1 100 ? 12.992 -4.5 -1.841 1 98.88 100 ASP A CA 1
ATOM 742 C C . ASP A 1 100 ? 11.617 -5.16 -1.739 1 98.88 100 ASP A C 1
ATOM 744 O O . ASP A 1 100 ? 11.43 -6.105 -0.969 1 98.88 100 ASP A O 1
ATOM 748 N N . SER A 1 101 ? 10.672 -4.559 -2.5 1 98.94 101 SER A N 1
ATOM 749 C CA . SER A 1 101 ? 9.312 -5.082 -2.494 1 98.94 101 SER A CA 1
ATOM 750 C C . SER A 1 101 ? 9.297 -6.578 -2.795 1 98.94 101 SER A C 1
ATOM 752 O O . SER A 1 101 ? 9.992 -7.043 -3.699 1 98.94 101 SER A O 1
ATOM 754 N N . ASN A 1 102 ? 8.508 -7.32 -1.97 1 98.94 102 ASN A N 1
ATOM 755 C CA . ASN A 1 102 ? 8.445 -8.766 -2.166 1 98.94 102 ASN A CA 1
ATOM 756 C C . ASN A 1 102 ? 7.027 -9.227 -2.484 1 98.94 102 ASN A C 1
ATOM 758 O O . ASN A 1 102 ? 6.797 -10.414 -2.74 1 98.94 102 ASN A O 1
ATOM 762 N N . VAL A 1 103 ? 6.082 -8.383 -2.557 1 99 103 VAL A N 1
ATOM 763 C CA . VAL A 1 103 ? 4.75 -8.617 -3.104 1 99 103 VAL A CA 1
ATOM 764 C C . VAL A 1 103 ? 4.367 -7.473 -4.039 1 99 103 VAL A C 1
ATOM 766 O O . VAL A 1 103 ? 4.43 -6.301 -3.658 1 99 103 VAL A O 1
ATOM 769 N N . LEU A 1 104 ? 3.98 -7.762 -5.227 1 98.94 104 LEU A N 1
ATOM 770 C CA . LEU A 1 104 ? 3.553 -6.801 -6.234 1 98.94 104 LEU A CA 1
ATOM 771 C C . LEU A 1 104 ? 2.039 -6.844 -6.422 1 98.94 104 LEU A C 1
ATOM 773 O O . LEU A 1 104 ? 1.474 -7.91 -6.68 1 98.94 104 LEU A O 1
ATOM 777 N N . CYS A 1 105 ? 1.401 -5.758 -6.262 1 98.94 105 CYS A N 1
ATOM 778 C CA . CYS A 1 105 ? -0.043 -5.664 -6.441 1 98.94 105 CYS A CA 1
ATOM 779 C C . CYS A 1 105 ? -0.386 -4.895 -7.711 1 98.94 105 CYS A C 1
ATOM 781 O O . CYS A 1 105 ? 0.172 -3.824 -7.961 1 98.94 105 CYS A O 1
ATOM 783 N N . LEU A 1 106 ? -1.317 -5.406 -8.508 1 98.75 106 LEU A N 1
ATOM 784 C CA . LEU A 1 106 ? -1.632 -4.848 -9.82 1 98.75 106 LEU A CA 1
ATOM 785 C C . LEU A 1 106 ? -3.141 -4.754 -10.023 1 98.75 106 LEU A C 1
ATOM 787 O O . LEU A 1 106 ? -3.902 -5.508 -9.414 1 98.75 106 LEU A O 1
ATOM 791 N N . SER A 1 107 ? -3.49 -3.824 -10.883 1 98.62 107 SER A N 1
ATOM 792 C CA . SER A 1 107 ? -4.895 -3.631 -11.227 1 98.62 107 SER A CA 1
ATOM 793 C C . SER A 1 107 ? -5.266 -4.418 -12.484 1 98.62 107 SER A C 1
ATOM 795 O O . SER A 1 107 ? -4.609 -4.293 -13.516 1 98.62 107 SER A O 1
ATOM 797 N N . ALA A 1 108 ? -6.301 -5.16 -12.391 1 98 108 ALA A N 1
ATOM 798 C CA . ALA A 1 108 ? -6.836 -5.836 -13.57 1 98 108 ALA A CA 1
ATOM 799 C C . ALA A 1 108 ? -7.715 -4.898 -14.391 1 98 108 ALA A C 1
ATOM 801 O O . ALA A 1 108 ? -7.859 -5.078 -15.602 1 98 108 ALA A O 1
ATOM 802 N N . ASP A 1 109 ? -8.281 -3.887 -13.727 1 97.5 109 ASP A N 1
ATOM 803 C CA . ASP A 1 109 ? -9.273 -3.053 -14.398 1 97.5 109 ASP A CA 1
ATOM 804 C C . ASP A 1 109 ? -8.617 -1.86 -15.086 1 97.5 109 ASP A C 1
ATOM 806 O O . ASP A 1 109 ? -9.141 -1.344 -16.078 1 97.5 109 ASP A O 1
ATOM 810 N N . MET A 1 110 ? -7.488 -1.466 -14.562 1 96.94 110 MET A N 1
ATOM 811 C CA . MET A 1 110 ? -6.973 -0.178 -15.016 1 96.94 110 MET A CA 1
ATOM 812 C C . MET A 1 110 ? -5.711 -0.362 -15.859 1 96.94 110 MET A C 1
ATOM 814 O O . MET A 1 110 ? -5.266 0.572 -16.531 1 96.94 110 MET A O 1
ATOM 818 N N . LEU A 1 111 ? -5.113 -1.523 -15.836 1 97.56 111 LEU A N 1
ATOM 819 C CA . LEU A 1 111 ? -3.869 -1.751 -16.562 1 97.56 111 LEU A CA 1
ATOM 820 C C . LEU A 1 111 ? -4.078 -2.76 -17.688 1 97.56 111 LEU A C 1
ATOM 822 O O . LEU A 1 111 ? -4.812 -3.736 -17.531 1 97.56 111 LEU A O 1
ATOM 826 N N . GLY A 1 112 ? -3.383 -2.549 -18.797 1 96.75 112 GLY A N 1
ATOM 827 C CA . GLY A 1 112 ? -3.395 -3.514 -19.891 1 96.75 112 GLY A CA 1
ATOM 828 C C . GLY A 1 112 ? -2.404 -4.645 -19.688 1 96.75 112 GLY A C 1
ATOM 829 O O . GLY A 1 112 ? -1.405 -4.488 -18.984 1 96.75 112 GLY A O 1
ATOM 830 N N . ASP A 1 113 ? -2.611 -5.738 -20.391 1 95.88 113 ASP A N 1
ATOM 831 C CA . ASP A 1 113 ? -1.813 -6.953 -20.25 1 95.88 113 ASP A CA 1
ATOM 832 C C . ASP A 1 113 ? -0.343 -6.684 -20.562 1 95.88 113 ASP A C 1
ATOM 834 O O . ASP A 1 113 ? 0.547 -7.199 -19.875 1 95.88 113 ASP A O 1
ATOM 838 N N . LYS A 1 114 ? -0.171 -5.953 -21.641 1 97 114 LYS A N 1
ATOM 839 C CA . LYS A 1 114 ? 1.204 -5.695 -22.062 1 97 114 LYS A CA 1
ATOM 840 C C . LYS A 1 114 ? 1.975 -4.941 -20.984 1 97 114 LYS A C 1
ATOM 842 O O . LYS A 1 114 ? 3.133 -5.258 -20.703 1 97 114 LYS A O 1
ATOM 847 N N . LEU A 1 115 ? 1.355 -3.949 -20.359 1 98.19 115 LEU A N 1
ATOM 848 C CA . LEU A 1 115 ? 1.996 -3.172 -19.312 1 98.19 115 LEU A CA 1
ATOM 849 C C . LEU A 1 115 ? 2.225 -4.027 -18.062 1 98.19 115 LEU A C 1
ATOM 851 O O . LEU A 1 115 ? 3.295 -3.973 -17.453 1 98.19 115 LEU A O 1
ATOM 855 N N . ILE A 1 116 ? 1.234 -4.832 -17.734 1 98.38 116 ILE A N 1
ATOM 856 C CA . ILE A 1 116 ? 1.345 -5.715 -16.562 1 98.38 116 ILE A CA 1
ATOM 857 C C . ILE A 1 116 ? 2.541 -6.648 -16.75 1 98.38 116 ILE A C 1
ATOM 859 O O . ILE A 1 116 ? 3.373 -6.777 -15.844 1 98.38 116 ILE A O 1
ATOM 863 N N . ASN A 1 117 ? 2.611 -7.219 -17.922 1 97.25 117 ASN A N 1
ATOM 864 C CA . ASN A 1 117 ? 3.715 -8.133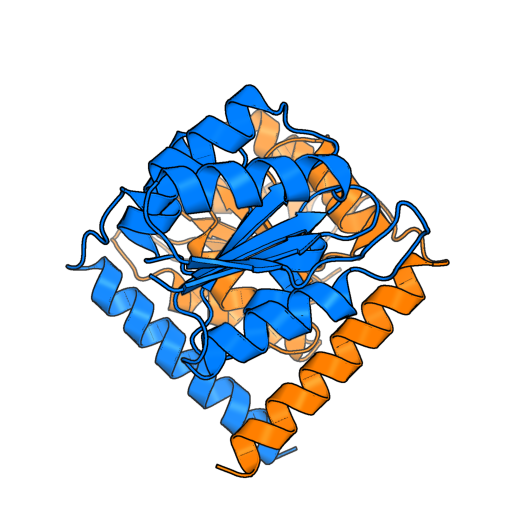 -18.203 1 97.25 117 ASN A CA 1
ATOM 865 C C . ASN A 1 117 ? 5.066 -7.43 -18.094 1 97.25 117 ASN A C 1
ATOM 867 O O . ASN A 1 117 ? 6.012 -7.977 -17.531 1 97.25 117 ASN A O 1
ATOM 871 N N . ARG A 1 118 ? 5.109 -6.277 -18.672 1 98.12 118 ARG A N 1
ATOM 872 C CA . ARG A 1 118 ? 6.348 -5.508 -18.625 1 98.12 118 ARG A CA 1
ATOM 873 C C . ARG A 1 118 ? 6.73 -5.164 -17.188 1 98.12 118 ARG A C 1
ATOM 875 O O . ARG A 1 118 ? 7.895 -5.305 -16.812 1 98.12 118 ARG A O 1
ATOM 882 N N . MET A 1 119 ? 5.805 -4.742 -16.375 1 98.69 119 MET A N 1
ATOM 883 C CA . MET A 1 119 ? 6.059 -4.379 -14.984 1 98.69 119 MET A CA 1
ATOM 884 C C . MET A 1 119 ? 6.539 -5.586 -14.188 1 98.69 119 MET A C 1
ATOM 886 O O . MET A 1 119 ? 7.461 -5.473 -13.375 1 98.69 119 MET A O 1
ATOM 890 N N . ILE A 1 120 ? 5.922 -6.723 -14.43 1 98.69 120 ILE A N 1
ATOM 891 C CA . ILE A 1 120 ? 6.312 -7.934 -13.719 1 98.69 120 ILE A CA 1
ATOM 892 C C . ILE A 1 120 ? 7.75 -8.305 -14.078 1 98.69 120 ILE A C 1
ATOM 894 O O . ILE A 1 120 ? 8.547 -8.656 -13.203 1 98.69 120 ILE A O 1
ATOM 898 N N . ASN A 1 121 ? 8.039 -8.227 -15.359 1 98.38 121 ASN A N 1
ATOM 899 C CA . ASN A 1 121 ? 9.406 -8.516 -15.789 1 98.38 121 ASN A CA 1
ATOM 900 C C . ASN A 1 121 ? 10.414 -7.59 -15.125 1 98.38 121 ASN A C 1
ATOM 902 O O . ASN A 1 121 ? 11.453 -8.039 -14.641 1 98.38 121 ASN A O 1
ATOM 906 N N . ILE A 1 122 ? 10.133 -6.305 -15.125 1 98.81 122 ILE A N 1
ATOM 907 C CA . ILE A 1 122 ? 11 -5.32 -14.484 1 98.81 122 ILE A CA 1
ATOM 908 C C . ILE A 1 122 ? 11.133 -5.641 -13 1 98.81 122 ILE A C 1
ATOM 910 O O . ILE A 1 122 ? 12.242 -5.652 -12.461 1 98.81 122 ILE A O 1
ATOM 914 N N . TRP A 1 123 ? 10.086 -5.961 -12.406 1 98.75 123 TRP A N 1
ATOM 915 C CA . TRP A 1 123 ? 10.031 -6.215 -10.969 1 98.75 123 TRP A CA 1
ATOM 916 C C . TRP A 1 123 ? 10.82 -7.465 -10.602 1 98.75 123 TRP A C 1
ATOM 918 O O . TRP A 1 123 ? 11.492 -7.5 -9.57 1 98.75 123 TRP A O 1
ATOM 928 N N . LEU A 1 124 ? 10.75 -8.453 -11.406 1 98.44 124 LEU A N 1
ATOM 929 C CA . LEU A 1 124 ? 11.445 -9.711 -11.141 1 98.44 124 LEU A CA 1
ATOM 930 C C . LEU A 1 124 ? 12.953 -9.547 -11.32 1 98.44 124 LEU A C 1
ATOM 932 O O . LEU A 1 124 ? 13.734 -10.227 -10.648 1 98.44 124 LEU A O 1
ATOM 936 N N . LYS A 1 125 ? 13.352 -8.609 -12.086 1 98 125 LYS A N 1
ATOM 937 C CA . LYS A 1 125 ? 14.758 -8.555 -12.492 1 98 125 LYS A CA 1
ATOM 938 C C . LYS A 1 125 ? 15.508 -7.469 -11.719 1 98 125 LYS A C 1
ATOM 940 O O . LYS A 1 125 ? 16.734 -7.492 -11.641 1 98 125 LYS A O 1
ATOM 945 N N . THR A 1 126 ? 14.766 -6.465 -11.289 1 98.75 126 THR A N 1
ATOM 946 C CA . THR A 1 126 ? 15.398 -5.328 -10.633 1 98.75 126 THR A CA 1
ATOM 947 C C . THR A 1 126 ? 15.914 -5.723 -9.25 1 98.75 126 THR A C 1
ATOM 949 O O . THR A 1 126 ? 15.18 -6.309 -8.453 1 98.75 126 THR A O 1
ATOM 952 N N . GLU A 1 127 ? 17.141 -5.391 -8.883 1 98.62 127 GLU A N 1
ATOM 953 C CA . GLU A 1 127 ? 17.75 -5.719 -7.602 1 98.62 127 GLU A CA 1
ATOM 954 C C . GLU A 1 127 ? 17.578 -4.582 -6.598 1 98.62 127 GLU A C 1
ATOM 956 O O . GLU A 1 127 ? 17.469 -3.418 -6.984 1 98.62 127 GLU A O 1
ATOM 961 N N . PHE A 1 128 ? 17.625 -4.969 -5.371 1 98.81 128 PHE A N 1
ATOM 962 C CA . PHE A 1 128 ? 17.578 -4 -4.281 1 98.81 128 PHE A CA 1
ATOM 963 C C . PHE A 1 128 ? 18.859 -3.176 -4.234 1 98.81 128 PHE A C 1
ATOM 965 O O . PHE A 1 128 ? 19.969 -3.729 -4.297 1 98.81 128 PHE A O 1
ATOM 972 N N . GLU A 1 129 ? 18.703 -1.907 -4.133 1 98.38 129 GLU A N 1
ATOM 973 C CA . GLU A 1 129 ? 19.844 -0.995 -4.219 1 98.38 129 GLU A CA 1
ATOM 974 C C . GLU A 1 129 ? 20.688 -1.043 -2.949 1 98.38 129 GLU A C 1
ATOM 976 O O . GLU A 1 129 ? 21.906 -0.9 -3.002 1 98.38 129 GLU A O 1
ATOM 981 N N . GLY A 1 130 ? 20.109 -1.291 -1.767 1 98 130 GLY A N 1
ATOM 982 C CA . GLY A 1 130 ? 20.812 -1.294 -0.493 1 98 130 GLY A CA 1
ATOM 983 C C . GLY A 1 130 ? 21.141 0.099 0.01 1 98 130 GLY A C 1
ATOM 984 O O . GLY A 1 130 ? 20.312 1.004 -0.063 1 98 130 GLY A O 1
ATOM 985 N N . GLY A 1 131 ? 22.281 0.309 0.687 1 96.38 131 GLY A N 1
ATOM 986 C CA . GLY A 1 131 ? 22.703 1.606 1.179 1 96.38 131 GLY A CA 1
ATOM 987 C C . GLY A 1 131 ? 21.734 2.229 2.162 1 96.38 131 GLY A C 1
ATOM 988 O O . GLY A 1 131 ? 21.328 1.586 3.135 1 96.38 131 GLY A O 1
ATOM 989 N N . ARG A 1 132 ? 21.406 3.434 1.875 1 95.19 132 ARG A N 1
ATOM 990 C CA . ARG A 1 132 ? 20.5 4.156 2.766 1 95.19 132 ARG A CA 1
ATOM 991 C C . ARG A 1 132 ? 19.141 3.475 2.838 1 95.19 132 ARG A C 1
ATOM 993 O O . ARG A 1 132 ? 18.438 3.588 3.844 1 95.19 132 ARG A O 1
ATOM 1000 N N . HIS A 1 133 ? 18.703 2.795 1.78 1 98 133 HIS A N 1
ATOM 1001 C CA . HIS A 1 133 ? 17.406 2.137 1.75 1 98 133 HIS A CA 1
ATOM 1002 C C . HIS A 1 133 ? 17.359 0.947 2.703 1 98 133 HIS A C 1
ATOM 1004 O O . HIS A 1 133 ? 16.312 0.621 3.254 1 98 133 HIS A O 1
ATOM 1010 N N . ALA A 1 134 ? 18.5 0.292 2.92 1 98.38 134 ALA A N 1
ATOM 1011 C CA . ALA A 1 134 ? 18.578 -0.805 3.883 1 98.38 134 ALA A CA 1
ATOM 1012 C C . ALA A 1 134 ? 18.266 -0.315 5.293 1 98.38 134 ALA A C 1
ATOM 1014 O O . ALA A 1 134 ? 17.594 -1.001 6.062 1 98.38 134 ALA A O 1
ATOM 1015 N N . ARG A 1 135 ? 18.766 0.838 5.586 1 98.12 135 ARG A N 1
ATOM 1016 C CA . ARG A 1 135 ? 18.469 1.444 6.883 1 98.12 135 ARG A CA 1
ATOM 1017 C C . ARG A 1 135 ? 16.984 1.696 7.051 1 98.12 135 ARG A C 1
ATOM 1019 O O . ARG A 1 135 ? 16.422 1.476 8.133 1 98.12 135 ARG A O 1
ATOM 1026 N N . ARG A 1 136 ? 16.359 2.166 6.09 1 98.62 136 ARG A N 1
ATOM 1027 C CA . ARG A 1 136 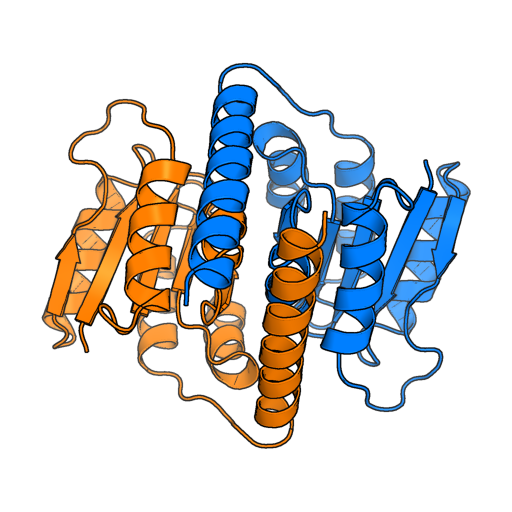? 14.93 2.443 6.137 1 98.62 136 ARG A CA 1
ATOM 1028 C C . ARG A 1 136 ? 14.125 1.157 6.309 1 98.62 136 ARG A C 1
ATOM 1030 O O . ARG A 1 136 ? 13.141 1.128 7.051 1 98.62 136 ARG A O 1
ATOM 1037 N N . LEU A 1 137 ? 14.547 0.087 5.641 1 98.75 137 LEU A N 1
ATOM 1038 C CA . LEU A 1 137 ? 13.875 -1.197 5.805 1 98.75 137 LEU A CA 1
ATOM 1039 C C . LEU A 1 137 ? 14.047 -1.726 7.223 1 98.75 137 LEU A C 1
ATOM 1041 O O . LEU A 1 137 ? 13.156 -2.383 7.758 1 98.75 137 LEU A O 1
ATOM 1045 N N . GLU A 1 138 ? 15.203 -1.457 7.84 1 98.69 138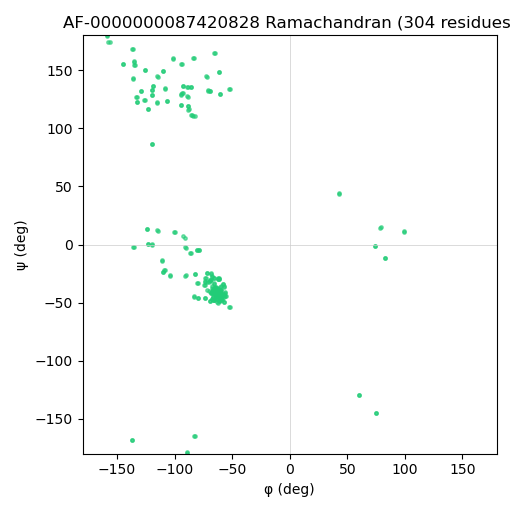 GLU A N 1
ATOM 1046 C CA . GLU A 1 138 ? 15.398 -1.827 9.242 1 98.69 138 GLU A CA 1
ATOM 1047 C C . GLU A 1 138 ? 14.422 -1.091 10.148 1 98.69 138 GLU A C 1
ATOM 1049 O O . GLU A 1 138 ? 13.914 -1.661 11.117 1 98.69 138 GLU A O 1
ATOM 1054 N N . LYS A 1 139 ? 14.188 0.143 9.859 1 98.81 139 LYS A N 1
ATOM 1055 C CA . LYS A 1 139 ? 13.219 0.912 10.633 1 98.81 139 LYS A CA 1
ATOM 1056 C C . LYS A 1 139 ? 11.812 0.345 10.469 1 98.81 139 LYS A C 1
ATOM 1058 O O . LYS A 1 139 ? 11.023 0.35 11.414 1 98.81 139 LYS A O 1
ATOM 1063 N N . ILE A 1 140 ? 11.461 -0.111 9.258 1 98.88 140 ILE A N 1
ATOM 1064 C CA . ILE A 1 140 ? 10.172 -0.755 9.047 1 98.88 140 ILE A CA 1
ATOM 1065 C C . ILE A 1 140 ? 10.062 -2 9.93 1 98.88 140 ILE A C 1
ATOM 1067 O O . ILE A 1 140 ? 9.039 -2.232 10.57 1 98.88 140 ILE A O 1
ATOM 1071 N N . ALA A 1 141 ? 11.141 -2.816 9.977 1 98.62 141 ALA A N 1
ATOM 1072 C CA . ALA A 1 141 ? 11.164 -4.004 10.82 1 98.62 141 ALA A CA 1
ATOM 1073 C C . ALA A 1 141 ? 10.961 -3.641 12.289 1 98.62 141 ALA A C 1
ATOM 1075 O O . ALA A 1 141 ? 10.281 -4.355 13.023 1 98.62 141 ALA A O 1
ATOM 1076 N N . GLU A 1 142 ? 11.57 -2.525 12.734 1 98.62 142 GLU A N 1
ATOM 1077 C CA . GLU A 1 142 ? 11.398 -2.055 14.109 1 98.62 142 GLU A CA 1
ATOM 1078 C C . GLU A 1 142 ? 9.953 -1.654 14.383 1 98.62 142 GLU A C 1
ATOM 1080 O O . GLU A 1 142 ? 9.406 -1.959 15.445 1 98.62 142 GLU A O 1
ATOM 1085 N N . ILE A 1 143 ? 9.359 -1.014 13.445 1 98.69 143 ILE A N 1
ATOM 1086 C CA . ILE A 1 143 ? 7.969 -0.595 13.562 1 98.69 143 ILE A CA 1
ATOM 1087 C C . ILE A 1 143 ? 7.07 -1.823 13.672 1 98.69 143 ILE A C 1
ATOM 1089 O O . ILE A 1 143 ? 6.141 -1.85 14.484 1 98.69 143 ILE A O 1
ATOM 1093 N N . GLU A 1 144 ? 7.344 -2.854 12.836 1 98.44 144 GLU A N 1
ATOM 1094 C CA . GLU A 1 144 ? 6.582 -4.098 12.914 1 98.44 144 GLU A CA 1
ATOM 1095 C C . GLU A 1 144 ? 6.633 -4.691 14.312 1 98.44 144 GLU A C 1
ATOM 1097 O O . GLU A 1 144 ? 5.617 -5.141 14.844 1 98.44 144 GLU A O 1
ATOM 1102 N N . ARG A 1 145 ? 7.801 -4.645 14.914 1 97.25 145 ARG A N 1
ATOM 1103 C CA . ARG A 1 145 ? 7.961 -5.176 16.266 1 97.25 145 ARG A CA 1
ATOM 1104 C C . ARG A 1 145 ? 7.199 -4.328 17.281 1 97.25 145 ARG A C 1
ATOM 1106 O O . ARG A 1 145 ? 6.59 -4.863 18.203 1 97.25 145 ARG A O 1
ATOM 1113 N N . GLU A 1 146 ? 7.254 -3.053 17.109 1 97.19 146 GLU A N 1
ATOM 1114 C CA . GLU A 1 146 ? 6.555 -2.145 18.016 1 97.19 146 GLU A CA 1
ATOM 1115 C C . GLU A 1 146 ? 5.043 -2.342 17.938 1 97.19 146 GLU A C 1
ATOM 1117 O O . GLU A 1 146 ? 4.363 -2.354 18.953 1 97.19 146 GLU A O 1
ATOM 1122 N N . VAL A 1 147 ? 4.547 -2.471 16.703 1 97.81 147 VAL A N 1
ATOM 1123 C CA . VAL A 1 147 ? 3.113 -2.664 16.484 1 97.81 147 VAL A CA 1
ATOM 1124 C C . VAL A 1 147 ? 2.672 -3.979 17.125 1 97.81 147 VAL A C 1
ATOM 1126 O O . VAL A 1 147 ? 1.633 -4.039 17.781 1 97.81 147 VAL A O 1
ATOM 1129 N N . ALA A 1 148 ? 3.432 -5.039 16.938 1 95.44 148 ALA A N 1
ATOM 1130 C CA . ALA A 1 148 ? 3.123 -6.344 17.516 1 95.44 148 ALA A CA 1
ATOM 1131 C C . ALA A 1 148 ? 3.109 -6.281 19.047 1 95.44 148 ALA A C 1
ATOM 1133 O O . ALA A 1 148 ? 2.242 -6.875 19.688 1 95.44 148 ALA A O 1
ATOM 1134 N N . ALA A 1 149 ? 4.023 -5.555 19.641 1 94.5 149 ALA A N 1
ATOM 1135 C CA . ALA A 1 149 ? 4.141 -5.441 21.078 1 94.5 149 ALA A CA 1
ATOM 1136 C C . ALA A 1 149 ? 2.945 -4.699 21.672 1 94.5 149 ALA A C 1
ATOM 1138 O O . ALA A 1 149 ? 2.479 -5.027 22.766 1 94.5 149 ALA A O 1
ATOM 1139 N N . GLU A 1 150 ? 2.52 -3.773 20.984 1 92.69 150 GLU A N 1
ATOM 1140 C CA . GLU A 1 150 ? 1.39 -2.977 21.453 1 92.69 150 GLU A CA 1
ATOM 1141 C C . GLU A 1 150 ? 0.094 -3.781 21.422 1 92.69 150 GLU A C 1
ATOM 1143 O O . GLU A 1 150 ? -0.75 -3.646 22.312 1 92.69 150 GLU A O 1
ATOM 1148 N N . GLU A 1 151 ? -0.1 -4.551 20.438 1 86.75 151 GLU A N 1
ATOM 1149 C CA . GLU A 1 151 ? -1.313 -5.348 20.281 1 86.75 151 GLU A CA 1
ATOM 1150 C C . GLU A 1 151 ? -1.377 -6.465 21.328 1 86.75 151 GLU A C 1
ATOM 1152 O O . GLU A 1 151 ? -2.465 -6.906 21.703 1 86.75 151 GLU A O 1
ATOM 1157 N N . ASP A 1 152 ? -0.272 -6.957 21.75 1 80.88 152 ASP A N 1
ATOM 1158 C CA . ASP A 1 152 ? -0.202 -7.992 22.781 1 80.88 152 ASP A CA 1
ATOM 1159 C C . ASP A 1 152 ? -0.555 -7.422 24.156 1 80.88 152 ASP A C 1
ATOM 1161 O O . ASP A 1 152 ? -1.031 -8.148 25.031 1 80.88 152 ASP A O 1
ATOM 1165 N N . GLY A 1 153 ? -0.172 -6.07 24.344 1 72.5 153 GLY A N 1
ATOM 1166 C CA . GLY A 1 153 ? -0.389 -5.461 25.656 1 72.5 153 GLY A CA 1
ATOM 1167 C C . GLY A 1 153 ? -1.779 -4.875 25.812 1 72.5 153 GLY A C 1
ATOM 1168 O O . GLY A 1 153 ? -2.137 -4.398 26.891 1 72.5 153 GLY A O 1
ATOM 1169 N N . GLU A 1 154 ? -2.631 -4.797 24.828 1 58.75 154 GLU A N 1
ATOM 1170 C CA . GLU A 1 154 ? -4.02 -4.359 24.953 1 58.75 154 GLU A CA 1
ATOM 1171 C C . GLU A 1 154 ? -4.953 -5.551 25.172 1 58.75 154 GLU A C 1
ATOM 1173 O O . GLU A 1 154 ? -4.766 -6.609 24.578 1 58.75 154 GLU A O 1
ATOM 1178 N N . MET B 1 1 ? -12.82 17.359 10.148 1 97.62 1 MET B N 1
ATOM 1179 C CA . MET B 1 1 ? -12 16.234 10.555 1 97.62 1 MET B CA 1
ATOM 1180 C C . MET B 1 1 ? -10.594 16.688 10.945 1 97.62 1 MET B C 1
ATOM 1182 O O . MET B 1 1 ? -10.164 17.781 10.555 1 97.62 1 MET B O 1
ATOM 1186 N N . LYS B 1 2 ? -9.883 15.891 11.781 1 98.75 2 LYS B N 1
ATOM 1187 C CA . LYS B 1 2 ? -8.445 16.047 11.984 1 98.75 2 LYS B CA 1
ATOM 1188 C C . LYS B 1 2 ? -7.652 15.227 10.969 1 98.75 2 LYS B C 1
ATOM 1190 O O . LYS B 1 2 ? -7.77 14 10.914 1 98.75 2 LYS B O 1
ATOM 1195 N N . ILE B 1 3 ? -6.832 15.953 10.156 1 98.88 3 ILE B N 1
ATOM 1196 C CA . ILE B 1 3 ? -6.074 15.289 9.102 1 98.88 3 ILE B CA 1
ATOM 1197 C C . ILE B 1 3 ? -4.582 15.57 9.281 1 98.88 3 ILE B C 1
ATOM 1199 O O . ILE B 1 3 ? -4.156 16.734 9.242 1 98.88 3 ILE B O 1
ATOM 1203 N N . ALA B 1 4 ? -3.83 14.578 9.523 1 98.94 4 ALA B N 1
ATOM 1204 C CA . ALA B 1 4 ? -2.383 14.719 9.656 1 98.94 4 ALA B CA 1
ATOM 1205 C C . ALA B 1 4 ? -1.692 14.57 8.305 1 98.94 4 ALA B C 1
ATOM 1207 O O . ALA B 1 4 ? -2.057 13.711 7.5 1 98.94 4 ALA B O 1
ATOM 1208 N N . VAL B 1 5 ? -0.755 15.414 8.008 1 98.88 5 VAL B N 1
ATOM 1209 C CA . VAL B 1 5 ? 0.064 15.359 6.805 1 98.88 5 VAL B CA 1
ATOM 1210 C C . VAL B 1 5 ? 1.535 15.203 7.184 1 98.88 5 VAL B C 1
ATOM 1212 O O . VAL B 1 5 ? 2.031 15.914 8.062 1 98.88 5 VAL B O 1
ATOM 1215 N N . ALA B 1 6 ? 2.184 14.266 6.617 1 98.88 6 ALA B N 1
ATOM 1216 C CA . ALA B 1 6 ? 3.619 14.109 6.836 1 98.88 6 ALA B CA 1
ATOM 1217 C C . ALA B 1 6 ? 4.344 13.82 5.523 1 98.88 6 ALA B C 1
ATOM 1219 O O . ALA B 1 6 ? 3.811 13.133 4.648 1 98.88 6 ALA B O 1
ATOM 1220 N N . SER B 1 7 ? 5.5 14.352 5.371 1 98.75 7 SER B N 1
ATOM 1221 C CA . SER B 1 7 ? 6.395 14.055 4.254 1 98.75 7 SER B CA 1
ATOM 1222 C C . SER B 1 7 ? 7.828 13.844 4.738 1 98.75 7 SER B C 1
ATOM 1224 O O . SER B 1 7 ? 8.172 14.219 5.859 1 98.75 7 SER B O 1
ATOM 1226 N N . ASP B 1 8 ? 8.594 13.148 3.92 1 98.31 8 ASP B N 1
ATOM 1227 C CA . ASP B 1 8 ? 10.039 13.258 4.047 1 98.31 8 ASP B CA 1
ATOM 1228 C C . ASP B 1 8 ? 10.562 14.492 3.309 1 98.31 8 ASP B C 1
ATOM 1230 O O . ASP B 1 8 ? 9.789 15.383 2.951 1 98.31 8 ASP B O 1
ATOM 1234 N N . HIS B 1 9 ? 11.844 14.508 3.104 1 98.19 9 HIS B N 1
ATOM 1235 C CA . HIS B 1 9 ? 12.477 15.688 2.527 1 98.19 9 HIS B CA 1
ATOM 1236 C C . HIS B 1 9 ? 12.047 15.891 1.077 1 98.19 9 HIS B C 1
ATOM 1238 O O . HIS B 1 9 ? 12.008 17.016 0.586 1 98.19 9 HIS B O 1
ATOM 1244 N N . ARG B 1 10 ? 11.711 14.836 0.399 1 96.88 10 ARG B N 1
ATOM 1245 C CA . ARG B 1 10 ? 11.32 14.953 -1 1 96.88 10 ARG B CA 1
ATOM 1246 C C . ARG B 1 10 ? 9.938 15.578 -1.126 1 96.88 10 ARG B C 1
ATOM 1248 O O . ARG B 1 10 ? 9.641 16.234 -2.123 1 96.88 10 ARG B O 1
ATOM 1255 N N . GLY B 1 11 ? 9.102 15.367 -0.12 1 97.75 11 GLY B N 1
ATOM 1256 C CA . GLY B 1 11 ? 7.742 15.875 -0.174 1 97.75 11 GLY B CA 1
ATOM 1257 C C . GLY B 1 11 ? 7.555 17.156 0.606 1 97.75 11 GLY B C 1
ATOM 1258 O O . GLY B 1 11 ? 6.422 17.609 0.813 1 97.75 11 GLY B O 1
ATOM 1259 N N . PHE B 1 12 ? 8.68 17.797 1.058 1 97.75 12 PHE B N 1
ATOM 1260 C CA . PHE B 1 12 ? 8.617 18.906 1.993 1 97.75 12 PHE B CA 1
ATOM 1261 C C . PHE B 1 12 ? 7.84 20.078 1.393 1 97.75 12 PHE B C 1
ATOM 1263 O O . PHE B 1 12 ? 6.922 20.609 2.02 1 97.75 12 PHE B O 1
ATOM 1270 N N . ALA B 1 13 ? 8.133 20.469 0.181 1 96.19 13 ALA B N 1
ATOM 1271 C CA . ALA B 1 13 ? 7.512 21.625 -0.465 1 96.19 13 ALA B CA 1
ATOM 1272 C C . ALA B 1 13 ? 6.023 21.391 -0.692 1 96.19 13 ALA B C 1
ATOM 1274 O O . ALA B 1 13 ? 5.203 22.281 -0.46 1 96.19 13 ALA B O 1
ATOM 1275 N N . ILE B 1 14 ? 5.66 20.234 -1.063 1 96.88 14 ILE B N 1
ATOM 1276 C CA . ILE B 1 14 ? 4.277 19.891 -1.396 1 96.88 14 ILE B CA 1
ATOM 1277 C C . ILE B 1 14 ? 3.449 19.797 -0.117 1 96.88 14 ILE B C 1
ATOM 1279 O O . ILE B 1 14 ? 2.262 20.125 -0.114 1 96.88 14 ILE B O 1
ATOM 1283 N N . LYS B 1 15 ? 4.105 19.312 0.957 1 97.88 15 LYS B N 1
ATOM 1284 C CA . LYS B 1 15 ? 3.418 19.156 2.236 1 97.88 15 LYS B CA 1
ATOM 1285 C C . LYS B 1 15 ? 2.805 20.484 2.684 1 97.88 15 LYS B C 1
ATOM 1287 O O . LYS B 1 15 ? 1.646 20.531 3.1 1 97.88 15 LYS B O 1
ATOM 1292 N N . SER B 1 16 ? 3.537 21.547 2.557 1 96.19 16 SER B N 1
ATOM 1293 C CA . SER B 1 16 ? 3.068 22.859 2.977 1 96.19 16 SER B CA 1
ATOM 1294 C C . SER B 1 16 ? 1.819 23.281 2.205 1 96.19 16 SER B C 1
ATOM 1296 O O . SER B 1 16 ? 0.873 23.812 2.787 1 96.19 16 SER B O 1
ATOM 1298 N N . LYS B 1 17 ? 1.834 23.016 0.95 1 97.19 17 LYS B N 1
ATOM 1299 C CA . LYS B 1 17 ? 0.694 23.359 0.1 1 97.19 17 LYS B CA 1
ATOM 1300 C C . LYS B 1 17 ? -0.53 22.516 0.473 1 97.19 17 LYS B C 1
ATOM 1302 O O . LYS B 1 17 ? -1.652 23.031 0.488 1 97.19 17 LYS B O 1
ATOM 1307 N N . ILE B 1 18 ? -0.314 21.266 0.781 1 98.38 18 ILE B N 1
ATOM 1308 C CA . ILE B 1 18 ? -1.403 20.359 1.126 1 98.38 18 ILE B CA 1
ATOM 1309 C C . ILE B 1 18 ? -2.027 20.797 2.453 1 98.38 18 ILE B C 1
ATOM 1311 O O . ILE B 1 18 ? -3.252 20.781 2.602 1 98.38 18 ILE B O 1
ATOM 1315 N N . LEU B 1 19 ? -1.172 21.172 3.432 1 98.5 19 LEU B N 1
ATOM 1316 C CA . LEU B 1 19 ? -1.665 21.641 4.723 1 98.5 19 LEU B CA 1
ATOM 1317 C C . LEU B 1 19 ? -2.596 22.828 4.547 1 98.5 19 LEU B C 1
ATOM 1319 O O . LEU B 1 19 ? -3.662 22.891 5.164 1 98.5 19 LEU B O 1
ATOM 1323 N N . GLN B 1 20 ? -2.195 23.703 3.695 1 97.69 20 GLN B N 1
ATOM 1324 C CA . GLN B 1 20 ? -3.016 24.875 3.42 1 97.69 20 GLN B CA 1
ATOM 1325 C C . GLN B 1 20 ? -4.34 24.484 2.771 1 97.69 20 GLN B C 1
ATOM 1327 O O . GLN B 1 20 ? -5.398 25 3.15 1 97.69 20 GLN B O 1
ATOM 1332 N N . MET B 1 21 ? -4.273 23.641 1.802 1 97.06 21 MET B N 1
ATOM 1333 C CA . MET B 1 21 ? -5.457 23.172 1.092 1 97.06 21 MET B CA 1
ATOM 1334 C C . MET B 1 21 ? -6.445 22.531 2.055 1 97.06 21 MET B C 1
ATOM 1336 O O . MET B 1 21 ? -7.652 22.75 1.96 1 97.06 21 MET B O 1
ATOM 1340 N N . ILE B 1 22 ? -5.98 21.672 2.984 1 98.12 22 ILE B N 1
ATOM 1341 C CA . ILE B 1 22 ? -6.812 20.969 3.955 1 98.12 22 ILE B CA 1
ATOM 1342 C C . ILE B 1 22 ? -7.523 21.984 4.852 1 98.12 22 ILE B C 1
ATOM 1344 O O . ILE B 1 22 ? -8.727 21.859 5.102 1 98.12 22 ILE B O 1
ATOM 1348 N N . SER B 1 23 ? -6.773 22.969 5.293 1 98.19 23 SER B N 1
ATOM 1349 C CA . SER B 1 23 ? -7.344 24 6.141 1 98.19 23 SER B CA 1
ATOM 1350 C C . SER B 1 23 ? -8.414 24.797 5.398 1 98.19 23 SER B C 1
ATOM 1352 O O . SER B 1 23 ? -9.477 25.078 5.953 1 98.19 23 SER B O 1
ATOM 1354 N N . GLU B 1 24 ? -8.141 25.109 4.199 1 96.94 24 GLU B N 1
ATOM 1355 C CA . GLU B 1 24 ? -9.078 25.875 3.385 1 96.94 24 GLU B CA 1
ATOM 1356 C C . GLU B 1 24 ? -10.352 25.078 3.121 1 96.94 24 GLU B C 1
ATOM 1358 O O . GLU B 1 24 ? -11.422 25.672 2.926 1 96.94 24 GLU B O 1
ATOM 1363 N N . ALA B 1 25 ? -10.211 23.781 3.096 1 96 25 ALA B N 1
ATOM 1364 C CA . ALA B 1 25 ? -11.359 22.906 2.883 1 96 25 ALA B CA 1
ATOM 1365 C C . ALA B 1 25 ? -12.172 22.75 4.164 1 96 25 ALA B C 1
ATOM 1367 O O . ALA B 1 25 ? -13.18 22.031 4.184 1 96 25 ALA B O 1
ATOM 1368 N N . GLY B 1 26 ? -11.695 23.328 5.32 1 97.44 26 GLY B N 1
ATOM 1369 C CA . GLY B 1 26 ? -12.469 23.359 6.551 1 97.44 26 GLY B CA 1
ATOM 1370 C C . GLY B 1 26 ? -12.07 22.281 7.539 1 97.44 26 GLY B C 1
ATOM 1371 O O . GLY B 1 26 ? -12.805 22 8.492 1 97.44 26 GLY B O 1
ATOM 1372 N N . HIS B 1 27 ? -10.977 21.594 7.297 1 98.5 27 HIS B N 1
ATOM 1373 C CA . HIS B 1 27 ? -10.484 20.562 8.211 1 98.5 27 HIS B CA 1
ATOM 1374 C C . HIS B 1 27 ? -9.336 21.094 9.062 1 98.5 27 HIS B C 1
ATOM 1376 O O . HIS B 1 27 ? -8.781 22.156 8.781 1 98.5 27 HIS B O 1
ATOM 1382 N N . LYS B 1 28 ? -9.094 20.375 10.211 1 98.69 28 LYS B N 1
ATOM 1383 C CA . LYS B 1 28 ? -7.906 20.672 11.016 1 98.69 28 LYS B CA 1
ATOM 1384 C C . LYS B 1 28 ? -6.68 19.953 10.469 1 98.69 28 LYS B C 1
ATOM 1386 O O . LYS B 1 28 ? -6.582 18.719 10.555 1 98.69 28 LYS B O 1
ATOM 1391 N N . ALA B 1 29 ? -5.785 20.75 9.922 1 98.62 29 ALA B N 1
ATOM 1392 C CA . ALA B 1 29 ? -4.559 20.172 9.367 1 98.62 29 ALA B CA 1
ATOM 1393 C C . ALA B 1 29 ? -3.471 20.078 10.43 1 98.62 29 ALA B C 1
ATOM 1395 O O . ALA B 1 29 ? -3.176 21.047 11.125 1 98.62 29 ALA B O 1
ATOM 1396 N N . ILE B 1 30 ? -2.891 18.938 10.609 1 98.75 30 ILE B N 1
ATOM 1397 C CA . ILE B 1 30 ? -1.816 18.703 11.57 1 98.75 30 ILE B CA 1
ATOM 1398 C C . ILE B 1 30 ? -0.537 18.328 10.828 1 98.75 30 ILE B C 1
ATOM 1400 O O . ILE B 1 30 ? -0.514 17.344 10.086 1 98.75 30 ILE B O 1
ATOM 1404 N N . ASP B 1 31 ? 0.527 19.094 11.039 1 98.69 31 ASP B N 1
ATOM 1405 C CA . ASP B 1 31 ? 1.804 18.844 10.383 1 98.69 31 ASP B CA 1
ATOM 1406 C C . ASP B 1 31 ? 2.654 17.875 11.195 1 98.69 31 ASP B C 1
ATOM 1408 O O . ASP B 1 31 ? 3.125 18.219 12.281 1 98.69 31 ASP B O 1
ATOM 1412 N N . LEU B 1 32 ? 2.93 16.734 10.648 1 98.69 32 LEU B N 1
ATOM 1413 C CA . LEU B 1 32 ? 3.773 15.75 11.312 1 98.69 32 LEU B CA 1
ATOM 1414 C C . LEU B 1 32 ? 4.953 15.359 10.422 1 98.69 32 LEU B C 1
ATOM 1416 O O . LEU B 1 32 ? 5.527 14.281 10.586 1 98.69 32 LEU B O 1
ATOM 1420 N N . GLY B 1 33 ? 5.176 16.156 9.367 1 98.44 33 GLY B N 1
ATOM 1421 C CA . GLY B 1 33 ? 6.273 15.891 8.453 1 98.44 33 GLY B CA 1
ATOM 1422 C C . GLY B 1 33 ? 7.57 16.562 8.867 1 98.44 33 GLY B C 1
ATOM 1423 O O . GLY B 1 33 ? 7.656 17.141 9.945 1 98.44 33 GLY B O 1
ATOM 1424 N N . THR B 1 34 ? 8.586 16.375 8.039 1 98.12 34 THR B N 1
ATOM 1425 C CA . THR B 1 34 ? 9.875 16.984 8.312 1 98.12 34 THR B CA 1
ATOM 1426 C C . THR B 1 34 ? 9.773 18.516 8.234 1 98.12 34 THR B C 1
ATOM 1428 O O . THR B 1 34 ? 8.836 19.047 7.645 1 98.12 34 THR B O 1
ATOM 1431 N N . ASP B 1 35 ? 10.789 19.172 8.766 1 96.94 35 ASP B N 1
ATOM 1432 C CA . ASP B 1 35 ? 10.711 20.641 8.812 1 96.94 35 ASP B CA 1
ATOM 1433 C C . ASP B 1 35 ? 11.789 21.266 7.934 1 96.94 35 ASP B C 1
ATOM 1435 O O . ASP B 1 35 ? 12.055 22.469 8.039 1 96.94 35 ASP B O 1
ATOM 1439 N N . SER B 1 36 ? 12.43 20.438 7.102 1 96.06 36 SER B N 1
ATOM 1440 C CA . SER B 1 36 ? 13.445 20.969 6.203 1 96.06 36 SER B CA 1
ATOM 1441 C C . SER B 1 36 ? 13.672 20.047 5.016 1 96.06 36 SER B C 1
ATOM 1443 O O . SER B 1 36 ? 13.031 19 4.898 1 96.06 36 SER B O 1
ATOM 1445 N N . ILE B 1 37 ? 14.562 20.438 4.152 1 96.31 37 ILE B N 1
ATOM 1446 C CA . ILE B 1 37 ? 14.859 19.688 2.932 1 96.31 37 ILE B CA 1
ATOM 1447 C C . ILE B 1 37 ? 16.016 18.719 3.189 1 96.31 37 ILE B C 1
ATOM 1449 O O . ILE B 1 37 ? 16.453 18.016 2.279 1 96.31 37 ILE B O 1
ATOM 1453 N N . GLU B 1 38 ? 16.422 18.625 4.461 1 97.62 38 GLU B N 1
ATOM 1454 C CA . GLU B 1 38 ? 17.484 17.688 4.789 1 97.62 38 GLU B CA 1
ATOM 1455 C C . GLU B 1 38 ? 16.984 16.25 4.73 1 97.62 38 GLU B C 1
ATOM 1457 O O . GLU B 1 38 ? 15.852 15.961 5.141 1 97.62 38 GLU B O 1
ATOM 1462 N N . SER B 1 39 ? 17.844 15.375 4.297 1 97.38 39 SER B N 1
ATOM 1463 C CA . SER B 1 39 ? 17.484 13.977 4.117 1 97.38 39 SER B CA 1
ATOM 1464 C C . SER B 1 39 ? 17.047 13.344 5.434 1 97.38 39 SER B C 1
ATOM 1466 O O . SER B 1 39 ? 17.719 13.508 6.457 1 97.38 39 SER B O 1
ATOM 1468 N N . VAL B 1 40 ? 15.938 12.703 5.43 1 98.25 40 VAL B N 1
ATOM 1469 C CA . VAL B 1 40 ? 15.406 11.984 6.582 1 98.25 40 VAL B CA 1
ATOM 1470 C C . VAL B 1 40 ? 14.852 10.633 6.141 1 98.25 40 VAL B C 1
ATOM 1472 O O . VAL B 1 40 ? 14.742 10.359 4.945 1 98.25 40 VAL B O 1
ATOM 1475 N N . ASP B 1 41 ? 14.578 9.805 7.102 1 98.38 41 ASP B N 1
ATOM 1476 C CA . ASP B 1 41 ? 14.023 8.492 6.812 1 98.38 41 ASP B CA 1
ATOM 1477 C C . ASP B 1 41 ? 12.5 8.508 6.898 1 98.38 41 ASP B C 1
ATOM 1479 O O . ASP B 1 41 ? 11.938 8.734 7.973 1 98.38 41 ASP B O 1
ATOM 1483 N N . TYR B 1 42 ? 11.828 8.188 5.824 1 98.69 42 TYR B N 1
ATOM 1484 C CA . TYR B 1 42 ? 10.391 8.336 5.699 1 98.69 42 TYR B CA 1
ATOM 1485 C C . TYR B 1 42 ? 9.656 7.477 6.727 1 98.69 42 TYR B C 1
ATOM 1487 O O . TYR B 1 42 ? 8.555 7.816 7.16 1 98.69 42 TYR B O 1
ATOM 1495 N N . PRO B 1 43 ? 10.203 6.297 7.18 1 98.88 43 PRO B N 1
ATOM 1496 C CA . PRO B 1 43 ? 9.414 5.457 8.086 1 98.88 43 PRO B CA 1
ATOM 1497 C C . PRO B 1 43 ? 9.07 6.164 9.391 1 98.88 43 PRO B C 1
ATOM 1499 O O . PRO B 1 43 ? 8.016 5.902 9.984 1 98.88 43 PRO B O 1
ATOM 1502 N N . ASP B 1 44 ? 9.922 7.094 9.844 1 98.69 44 ASP B N 1
ATOM 1503 C CA . ASP B 1 44 ? 9.688 7.809 11.094 1 98.69 44 ASP B CA 1
ATOM 1504 C C . ASP B 1 44 ? 8.414 8.656 11.008 1 98.69 44 ASP B C 1
ATOM 1506 O O . ASP B 1 44 ? 7.633 8.703 11.961 1 98.69 44 ASP B O 1
ATOM 1510 N N . PHE B 1 45 ? 8.195 9.234 9.906 1 98.88 45 PHE B N 1
ATOM 1511 C CA . PHE B 1 45 ? 7.07 10.141 9.695 1 98.88 45 PHE B CA 1
ATOM 1512 C C . PHE B 1 45 ? 5.801 9.367 9.375 1 98.88 45 PHE B C 1
ATOM 1514 O O . PHE B 1 45 ? 4.727 9.68 9.891 1 98.88 45 PHE B O 1
ATOM 1521 N N . ALA B 1 46 ? 5.98 8.391 8.492 1 98.94 46 ALA B N 1
ATOM 1522 C CA . ALA B 1 46 ? 4.84 7.539 8.156 1 98.94 46 ALA B CA 1
ATOM 1523 C C . ALA B 1 46 ? 4.301 6.832 9.398 1 98.94 46 ALA B C 1
ATOM 1525 O O . ALA B 1 46 ? 3.086 6.734 9.586 1 98.94 46 ALA B O 1
ATOM 1526 N N . GLY B 1 47 ? 5.223 6.293 10.227 1 98.88 47 GLY B N 1
ATOM 1527 C CA . GLY B 1 47 ? 4.824 5.598 11.445 1 98.88 47 GLY B CA 1
ATOM 1528 C C . GLY B 1 47 ? 4.035 6.473 12.398 1 98.88 47 GLY B C 1
ATOM 1529 O O . GLY B 1 47 ? 3.041 6.027 12.977 1 98.88 47 GLY B O 1
ATOM 1530 N N . GLN B 1 48 ? 4.504 7.719 12.523 1 98.81 48 GLN B N 1
ATOM 1531 C CA . GLN B 1 48 ? 3.842 8.656 13.43 1 98.81 48 GLN B CA 1
ATOM 1532 C C . GLN B 1 48 ? 2.398 8.898 13.008 1 98.81 48 GLN B C 1
ATOM 1534 O O . GLN B 1 48 ? 1.484 8.844 13.836 1 98.81 48 GLN B O 1
ATOM 1539 N N . VAL B 1 49 ? 2.188 9.156 11.766 1 98.94 49 VAL B N 1
ATOM 1540 C CA . VAL B 1 49 ? 0.849 9.422 11.25 1 98.94 49 VAL B CA 1
ATOM 1541 C C . VAL B 1 49 ? -0.012 8.164 11.367 1 98.94 49 VAL B C 1
ATOM 1543 O O . VAL B 1 49 ? -1.146 8.227 11.844 1 98.94 49 VAL B O 1
ATOM 1546 N N . ALA B 1 50 ? 0.501 7.027 10.938 1 98.94 50 ALA B N 1
ATOM 1547 C CA . ALA B 1 50 ? -0.258 5.781 10.922 1 98.94 50 ALA B CA 1
ATOM 1548 C C . ALA B 1 50 ? -0.663 5.363 12.328 1 98.94 50 ALA B C 1
ATOM 1550 O O . ALA B 1 50 ? -1.786 4.902 12.547 1 98.94 50 ALA B O 1
ATOM 1551 N N . LYS B 1 51 ? 0.241 5.547 13.25 1 98.88 51 LYS B N 1
ATOM 1552 C CA . LYS B 1 51 ? -0.063 5.234 14.648 1 98.88 51 LYS B CA 1
ATOM 1553 C C . LYS B 1 51 ? -1.215 6.09 15.164 1 98.88 51 LYS B C 1
ATOM 1555 O O . LYS B 1 51 ? -2.123 5.582 15.828 1 98.88 51 LYS B O 1
ATOM 1560 N N . SER B 1 52 ? -1.148 7.367 14.922 1 98.88 52 SER B N 1
ATOM 1561 C CA . SER B 1 52 ? -2.178 8.297 15.383 1 98.88 52 SER B CA 1
ATOM 1562 C C . SER B 1 52 ? -3.535 7.957 14.773 1 98.88 52 SER B C 1
ATOM 1564 O O . SER B 1 52 ? -4.566 8.078 15.445 1 98.88 52 SER B O 1
ATOM 1566 N N . VAL B 1 53 ? -3.561 7.57 13.477 1 98.94 53 VAL B N 1
ATOM 1567 C CA . VAL B 1 53 ? -4.801 7.156 12.828 1 98.94 53 VAL B CA 1
ATOM 1568 C C . VAL B 1 53 ? -5.301 5.855 13.453 1 98.94 53 VAL B C 1
ATOM 1570 O O . VAL B 1 53 ? -6.488 5.719 13.758 1 98.94 53 VAL B O 1
ATOM 1573 N N . SER B 1 54 ? -4.387 4.906 13.656 1 98.88 54 SER B N 1
ATOM 1574 C CA . SER B 1 54 ? -4.711 3.602 14.227 1 98.88 54 SER B CA 1
ATOM 1575 C C . SER B 1 54 ? -5.348 3.746 15.602 1 98.88 54 SER B C 1
ATOM 1577 O O . SER B 1 54 ? -6.27 3.006 15.945 1 98.88 54 SER B O 1
ATOM 1579 N N . HIS B 1 55 ? -4.902 4.754 16.328 1 98.5 55 HIS B N 1
ATOM 1580 C CA . HIS B 1 55 ? -5.359 4.961 17.703 1 98.5 55 HIS B CA 1
ATOM 1581 C C . HIS B 1 55 ? -6.598 5.852 17.75 1 98.5 55 HIS B C 1
ATOM 1583 O O . HIS B 1 55 ? -7.148 6.109 18.812 1 98.5 55 HIS B O 1
ATOM 1589 N N . GLY B 1 56 ? -7.016 6.32 16.641 1 98.44 56 GLY B N 1
ATOM 1590 C CA . GLY B 1 56 ? -8.219 7.141 16.594 1 98.44 56 GLY B CA 1
ATOM 1591 C C . GLY B 1 56 ? -7.98 8.578 17.031 1 98.44 56 GLY B C 1
ATOM 1592 O O . GLY B 1 56 ? -8.93 9.312 17.297 1 98.44 56 GLY B O 1
ATOM 1593 N N . GLU B 1 57 ? -6.707 9.008 17.109 1 98.62 57 GLU B N 1
ATOM 1594 C CA . GLU B 1 57 ? -6.352 10.375 17.484 1 98.62 57 GLU B CA 1
ATOM 1595 C C . GLU B 1 57 ? -6.496 11.32 16.281 1 98.62 57 GLU B C 1
ATOM 1597 O O . GLU B 1 57 ? -6.727 12.516 16.469 1 98.62 57 GLU B O 1
ATOM 1602 N N . ILE B 1 58 ? -6.234 10.805 15.117 1 98.56 58 ILE B N 1
ATOM 1603 C CA . ILE B 1 58 ? -6.352 11.477 13.828 1 98.56 58 ILE B CA 1
ATOM 1604 C C . ILE B 1 58 ? -7.371 10.742 12.953 1 98.56 58 ILE B C 1
ATOM 1606 O O . ILE B 1 58 ? -7.395 9.516 12.914 1 98.56 58 ILE B O 1
ATOM 1610 N N . ASP B 1 59 ? -8.203 11.523 12.312 1 98.81 59 ASP B N 1
ATOM 1611 C CA . ASP B 1 59 ? -9.242 10.898 11.5 1 98.81 59 ASP B CA 1
ATOM 1612 C C . ASP B 1 59 ? -8.656 10.312 10.219 1 98.81 59 ASP B C 1
ATOM 1614 O O . ASP B 1 59 ? -9.047 9.219 9.797 1 98.81 59 ASP B O 1
ATOM 1618 N N . ARG B 1 60 ? -7.789 11.086 9.516 1 98.88 60 ARG B N 1
ATOM 1619 C CA . ARG B 1 60 ? -7.191 10.664 8.258 1 98.88 60 ARG B CA 1
ATOM 1620 C C . ARG B 1 60 ? -5.758 11.18 8.133 1 98.88 60 ARG B C 1
ATOM 1622 O O . ARG B 1 60 ? -5.379 12.141 8.797 1 98.88 60 ARG B O 1
ATOM 1629 N N . GLY B 1 61 ? -4.992 10.531 7.383 1 98.94 61 GLY B N 1
ATOM 1630 C CA . GLY B 1 61 ? -3.613 10.922 7.137 1 98.94 61 GLY B CA 1
ATOM 1631 C C . GLY B 1 61 ? -3.285 11.055 5.664 1 98.94 61 GLY B C 1
ATOM 1632 O O . GLY B 1 61 ? -3.875 10.375 4.824 1 98.94 61 GLY B O 1
ATOM 1633 N N . ILE B 1 62 ? -2.367 11.922 5.297 1 98.94 62 ILE B N 1
ATOM 1634 C CA . ILE B 1 62 ? -1.775 12.047 3.969 1 98.94 62 ILE B CA 1
ATOM 1635 C C . ILE B 1 62 ? -0.253 11.969 4.074 1 98.94 62 ILE B C 1
ATOM 1637 O O . ILE B 1 62 ? 0.362 12.734 4.828 1 98.94 62 ILE B O 1
ATOM 1641 N N . LEU B 1 63 ? 0.334 11.078 3.371 1 98.94 63 LEU B N 1
ATOM 1642 C CA . LEU B 1 63 ? 1.769 10.812 3.414 1 98.94 63 LEU B CA 1
ATOM 1643 C C . LEU B 1 63 ? 2.404 11.039 2.047 1 98.94 63 LEU B C 1
ATOM 1645 O O . LEU B 1 63 ? 1.874 10.586 1.029 1 98.94 63 LEU B O 1
ATOM 1649 N N . ILE B 1 64 ? 3.539 11.766 2.043 1 98.69 64 ILE B N 1
ATOM 1650 C CA . ILE B 1 64 ? 4.199 12.094 0.784 1 98.69 64 ILE B CA 1
ATOM 1651 C C . ILE B 1 64 ? 5.695 11.812 0.898 1 98.69 64 ILE B C 1
ATOM 1653 O O . ILE B 1 64 ? 6.363 12.32 1.805 1 98.69 64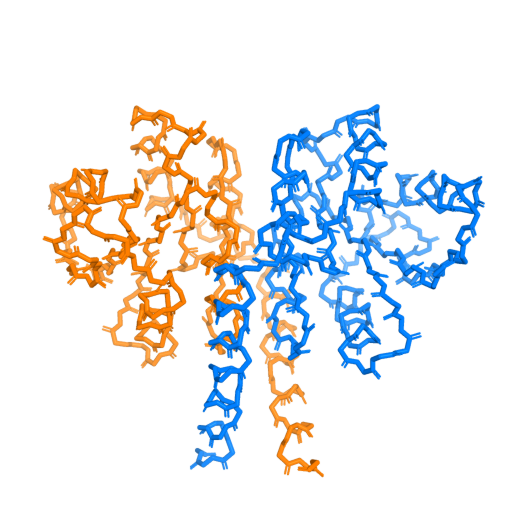 ILE B O 1
ATOM 1657 N N . CYS B 1 65 ? 6.188 11.047 0.112 1 98.12 65 CYS B N 1
ATOM 1658 C CA . CYS B 1 65 ? 7.625 10.852 -0.075 1 98.12 65 CYS B CA 1
ATOM 1659 C C . CYS B 1 65 ? 7.977 10.773 -1.556 1 98.12 65 CYS B C 1
ATOM 1661 O O . CYS B 1 65 ? 7.223 11.266 -2.402 1 98.12 65 CYS B O 1
ATOM 1663 N N . GLY B 1 66 ? 9.172 10.375 -1.942 1 97.38 66 GLY B N 1
ATOM 1664 C CA . GLY B 1 66 ? 9.539 10.336 -3.35 1 97.38 66 GLY B CA 1
ATOM 1665 C C . GLY B 1 66 ? 8.547 9.57 -4.203 1 97.38 66 GLY B C 1
ATOM 1666 O O . GLY B 1 66 ? 7.953 10.133 -5.129 1 97.38 66 GLY B O 1
ATOM 1667 N N . SER B 1 67 ? 8.242 8.32 -3.85 1 97.62 67 SER B N 1
ATOM 1668 C CA . SER B 1 67 ? 7.348 7.488 -4.645 1 97.62 67 SER B CA 1
ATOM 1669 C C . SER B 1 67 ? 6.004 7.297 -3.947 1 97.62 67 SER B C 1
ATOM 1671 O O . SER B 1 67 ? 5.008 6.945 -4.586 1 97.62 67 SER B O 1
ATOM 1673 N N . GLY B 1 68 ? 5.965 7.465 -2.705 1 98.38 68 GLY B N 1
ATOM 1674 C CA . GLY B 1 68 ? 4.777 7.164 -1.924 1 98.38 68 GLY B CA 1
ATOM 1675 C C . GLY B 1 68 ? 4.656 5.695 -1.567 1 98.38 68 GLY B C 1
ATOM 1676 O O . GLY B 1 68 ? 3.846 5.32 -0.716 1 98.38 68 GLY B O 1
ATOM 1677 N N . LEU B 1 69 ? 5.461 4.805 -2.17 1 98.81 69 LEU B N 1
ATOM 1678 C CA . LEU B 1 69 ? 5.383 3.359 -1.994 1 98.81 69 LEU B CA 1
ATOM 1679 C C . LEU B 1 69 ? 5.816 2.957 -0.588 1 98.81 69 LEU B C 1
ATOM 1681 O O . LEU B 1 69 ? 5.105 2.221 0.099 1 98.81 69 LEU B O 1
ATOM 1685 N N . GLY B 1 70 ? 6.98 3.488 -0.153 1 98.75 70 GLY B N 1
ATOM 1686 C CA . GLY B 1 70 ? 7.5 3.133 1.158 1 98.75 70 GLY B CA 1
ATOM 1687 C C . GLY B 1 70 ? 6.59 3.557 2.295 1 98.75 70 GLY B C 1
ATOM 1688 O O . GLY B 1 70 ? 6.379 2.801 3.244 1 98.75 70 GLY B O 1
ATOM 1689 N N . MET B 1 71 ? 6.047 4.73 2.227 1 98.81 71 MET B N 1
ATOM 1690 C CA . MET B 1 71 ? 5.148 5.223 3.271 1 98.81 71 MET B CA 1
ATOM 1691 C C . MET B 1 71 ? 3.891 4.363 3.35 1 98.81 71 MET B C 1
ATOM 1693 O O . MET B 1 71 ? 3.363 4.125 4.438 1 98.81 71 MET B O 1
ATOM 1697 N N . CYS B 1 72 ? 3.418 3.932 2.213 1 98.94 72 CYS B N 1
ATOM 1698 C CA . CYS B 1 72 ? 2.238 3.074 2.162 1 98.94 72 CYS B CA 1
ATOM 1699 C C . CYS B 1 72 ? 2.51 1.735 2.836 1 98.94 72 CYS B C 1
ATOM 1701 O O . CYS B 1 72 ? 1.662 1.22 3.566 1 98.94 72 CYS B O 1
ATOM 1703 N N . ILE B 1 73 ? 3.697 1.149 2.598 1 98.94 73 ILE B N 1
ATOM 1704 C CA . ILE B 1 73 ? 4.113 -0.086 3.25 1 98.94 73 ILE B CA 1
ATOM 1705 C C . ILE B 1 73 ? 4.078 0.094 4.766 1 98.94 73 ILE B C 1
ATOM 1707 O O . ILE B 1 73 ? 3.465 -0.705 5.477 1 98.94 73 ILE B O 1
ATOM 1711 N N . VAL B 1 74 ? 4.684 1.174 5.258 1 98.94 74 VAL B N 1
ATOM 1712 C CA . VAL B 1 74 ? 4.801 1.438 6.688 1 98.94 74 VAL B CA 1
ATOM 1713 C C . VAL B 1 74 ? 3.408 1.608 7.297 1 98.94 74 VAL B C 1
ATOM 1715 O O . VAL B 1 74 ? 3.09 0.993 8.32 1 98.94 74 VAL B O 1
ATOM 1718 N N . ALA B 1 75 ? 2.607 2.453 6.66 1 99 75 ALA B N 1
ATOM 1719 C CA . ALA B 1 75 ? 1.312 2.818 7.227 1 99 75 ALA B CA 1
ATOM 1720 C C . ALA B 1 75 ? 0.424 1.591 7.402 1 99 75 ALA B C 1
ATOM 1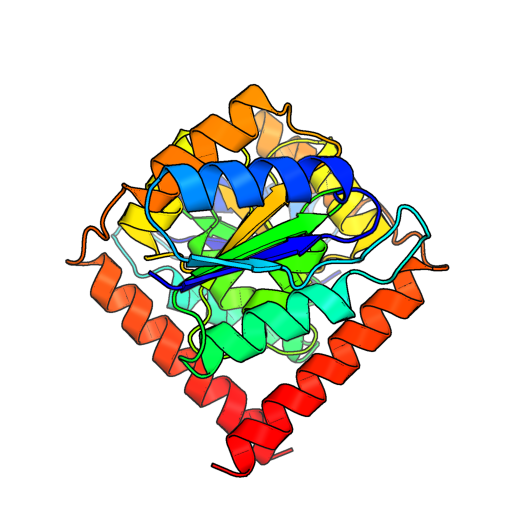722 O O . ALA B 1 75 ? -0.289 1.47 8.398 1 99 75 ALA B O 1
ATOM 1723 N N . ASN B 1 76 ? 0.494 0.65 6.5 1 98.94 76 ASN B N 1
ATOM 1724 C CA . ASN B 1 76 ? -0.412 -0.493 6.523 1 98.94 76 ASN B CA 1
ATOM 1725 C C . ASN B 1 76 ? 0.044 -1.548 7.527 1 98.94 76 ASN B C 1
ATOM 1727 O O . ASN B 1 76 ? -0.642 -2.551 7.734 1 98.94 76 ASN B O 1
ATOM 1731 N N . LYS B 1 77 ? 1.229 -1.347 8.156 1 98.94 77 LYS B N 1
ATOM 1732 C CA . LYS B 1 77 ? 1.609 -2.24 9.25 1 98.94 77 LYS B CA 1
ATOM 1733 C C . LYS B 1 77 ? 0.709 -2.039 10.469 1 98.94 77 LYS B C 1
ATOM 1735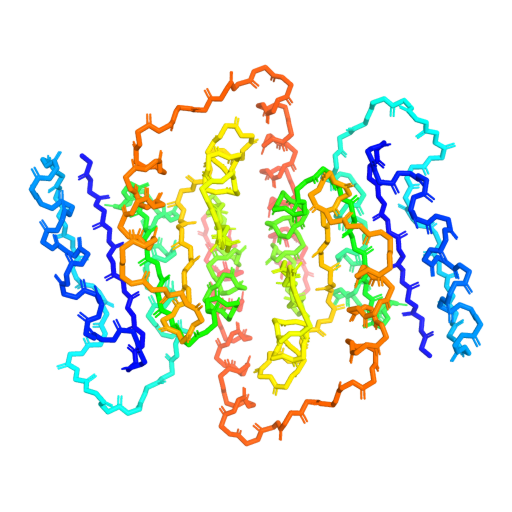 O O . LYS B 1 77 ? 0.606 -2.922 11.32 1 98.94 77 LYS B O 1
ATOM 1740 N N . PHE B 1 78 ? 0.114 -0.883 10.602 1 98.94 78 PHE B N 1
ATOM 1741 C CA . PHE B 1 78 ? -0.68 -0.532 11.773 1 98.94 78 PHE B CA 1
ATOM 1742 C C . PHE B 1 78 ? -2.117 -1.017 11.617 1 98.94 78 PHE B C 1
ATOM 1744 O O . PHE B 1 78 ? -2.721 -0.858 10.555 1 98.94 78 PHE B O 1
ATOM 1751 N N . PRO B 1 79 ? -2.703 -1.633 12.68 1 98.69 79 PRO B N 1
ATOM 1752 C CA . PRO B 1 79 ? -4.105 -2.053 12.609 1 98.69 79 PRO B CA 1
ATOM 1753 C C . PRO B 1 79 ? -5.062 -0.88 12.406 1 98.69 79 PRO B C 1
ATOM 1755 O O . PRO B 1 79 ? -4.758 0.246 12.805 1 98.69 79 PRO B O 1
ATOM 1758 N N . LYS B 1 80 ? -6.176 -1.093 11.711 1 98.75 80 LYS B N 1
ATOM 1759 C CA . LYS B 1 80 ? -7.254 -0.134 11.484 1 98.75 80 LYS B CA 1
ATOM 1760 C C . LYS B 1 80 ? -6.836 0.934 10.477 1 98.75 80 LYS B C 1
ATOM 1762 O O . LYS B 1 80 ? -7.605 1.846 10.172 1 98.75 80 LYS B O 1
ATOM 1767 N N . VAL B 1 81 ? -5.602 0.863 9.984 1 98.94 81 VAL B N 1
ATOM 1768 C CA . VAL B 1 81 ? -5.152 1.763 8.93 1 98.94 81 VAL B CA 1
ATOM 1769 C C . VAL B 1 81 ? -5.371 1.109 7.566 1 98.94 81 VAL B C 1
ATOM 1771 O O . VAL B 1 81 ? -5.047 -0.065 7.375 1 98.94 81 VAL B O 1
ATOM 1774 N N . ARG B 1 82 ? -5.949 1.74 6.66 1 99 82 ARG B N 1
ATOM 1775 C CA . ARG B 1 82 ? -6.102 1.381 5.254 1 99 82 ARG B CA 1
ATOM 1776 C C . ARG B 1 82 ? -5.465 2.43 4.348 1 99 82 ARG B C 1
ATOM 1778 O O . ARG B 1 82 ? -6.137 3.354 3.887 1 99 82 ARG B O 1
ATOM 1785 N N . ALA B 1 83 ? -4.176 2.268 4.105 1 99 83 ALA B N 1
ATOM 1786 C CA . ALA B 1 83 ? -3.389 3.213 3.32 1 99 83 ALA B CA 1
ATOM 1787 C C . ALA B 1 83 ? -3.35 2.805 1.85 1 99 83 ALA B C 1
ATOM 1789 O O . ALA B 1 83 ? -3.207 1.622 1.531 1 99 83 ALA B O 1
ATOM 1790 N N . THR B 1 84 ? -3.521 3.734 0.968 1 98.94 84 THR B N 1
ATOM 1791 C CA . THR B 1 84 ? -3.496 3.471 -0.467 1 98.94 84 THR B CA 1
ATOM 1792 C C . THR B 1 84 ? -2.549 4.434 -1.178 1 98.94 84 THR B C 1
ATOM 1794 O O . THR B 1 84 ? -2.521 5.625 -0.868 1 98.94 84 THR B O 1
ATOM 1797 N N . GLN B 1 85 ? -1.715 3.908 -2.002 1 98.62 85 GLN B N 1
ATOM 1798 C CA . GLN B 1 85 ? -0.923 4.723 -2.916 1 98.62 85 GLN B CA 1
ATOM 1799 C C . GLN B 1 85 ? -1.703 5.039 -4.188 1 98.62 85 GLN B C 1
ATOM 1801 O O . GLN B 1 85 ? -1.983 4.145 -4.988 1 98.62 85 GLN B O 1
ATOM 1806 N N . CYS B 1 86 ? -2.072 6.258 -4.395 1 98.69 86 CYS B N 1
ATOM 1807 C CA . CYS B 1 86 ? -2.871 6.66 -5.547 1 98.69 86 CYS B CA 1
ATO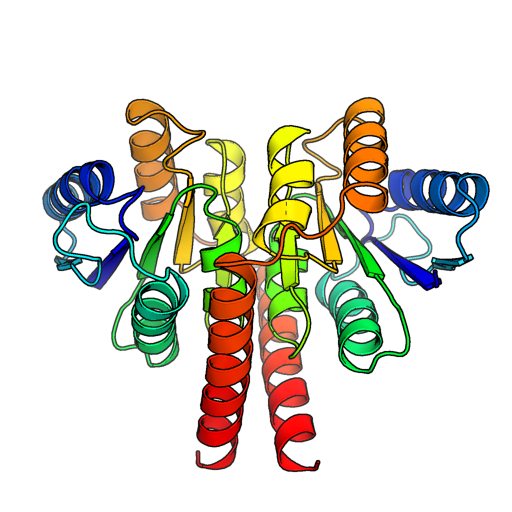M 1808 C C . CYS B 1 86 ? -2.041 7.488 -6.523 1 98.69 86 CYS B C 1
ATOM 1810 O O . CYS B 1 86 ? -1.128 8.203 -6.113 1 98.69 86 CYS B O 1
ATOM 1812 N N . HIS B 1 87 ? -2.418 7.348 -7.789 1 98.19 87 HIS B N 1
ATOM 1813 C CA . HIS B 1 87 ? -1.591 7.965 -8.82 1 98.19 87 HIS B CA 1
ATOM 1814 C C . HIS B 1 87 ? -2.449 8.68 -9.859 1 98.19 87 HIS B C 1
ATOM 1816 O O . HIS B 1 87 ? -1.925 9.219 -10.836 1 98.19 87 HIS B O 1
ATOM 1822 N N . ASP B 1 88 ? -3.723 8.633 -9.742 1 98 88 ASP B N 1
ATOM 1823 C CA . ASP B 1 88 ? -4.668 9.328 -10.609 1 98 88 ASP B CA 1
ATOM 1824 C C . ASP B 1 88 ? -6.012 9.523 -9.906 1 98 88 ASP B C 1
ATOM 1826 O O . ASP B 1 88 ? -6.199 9.07 -8.773 1 98 88 ASP B O 1
ATOM 1830 N N . ASP B 1 89 ? -6.914 10.258 -10.586 1 98.5 89 ASP B N 1
ATOM 1831 C CA . ASP B 1 89 ? -8.211 10.578 -9.992 1 98.5 89 ASP B CA 1
ATOM 1832 C C . ASP B 1 89 ? -9 9.312 -9.68 1 98.5 89 ASP B C 1
ATOM 1834 O O . ASP B 1 89 ? -9.617 9.203 -8.617 1 98.5 89 ASP B O 1
ATOM 1838 N N . LEU B 1 90 ? -8.922 8.406 -10.547 1 98.38 90 LEU B N 1
ATOM 1839 C CA . LEU B 1 90 ? -9.719 7.191 -10.406 1 98.38 90 LEU B CA 1
ATOM 1840 C C . LEU B 1 90 ? -9.258 6.367 -9.211 1 98.38 90 LEU B C 1
ATOM 1842 O O . LEU B 1 90 ? -10.078 5.883 -8.43 1 98.38 90 LEU B O 1
ATOM 1846 N N . SER B 1 91 ? -7.961 6.16 -9.062 1 98.5 91 SER B N 1
ATOM 1847 C CA . SER B 1 91 ? -7.473 5.387 -7.93 1 98.5 91 SER B CA 1
ATOM 1848 C C . SER B 1 91 ? -7.816 6.07 -6.609 1 98.5 91 SER B C 1
ATOM 1850 O O . SER B 1 91 ? -8.133 5.402 -5.621 1 98.5 91 SER B O 1
ATOM 1852 N N . ALA B 1 92 ? -7.727 7.445 -6.547 1 98.81 92 ALA B N 1
ATOM 1853 C CA . ALA B 1 92 ? -8.109 8.18 -5.344 1 98.81 92 ALA B CA 1
ATOM 1854 C C . ALA B 1 92 ? -9.586 7.953 -5.012 1 98.81 92 ALA B C 1
ATOM 1856 O O . ALA B 1 92 ? -9.938 7.715 -3.854 1 98.81 92 ALA B O 1
ATOM 1857 N N . GLU B 1 93 ? -10.398 7.996 -6.039 1 98.81 93 GLU B N 1
ATOM 1858 C CA . GLU B 1 93 ? -11.828 7.793 -5.852 1 98.81 93 GLU B CA 1
ATOM 1859 C C . GLU B 1 93 ? -12.133 6.367 -5.402 1 98.81 93 GLU B C 1
ATOM 1861 O O . GLU B 1 93 ? -12.875 6.156 -4.441 1 98.81 93 GLU B O 1
ATOM 1866 N N . MET B 1 94 ? -11.57 5.406 -6.055 1 98.56 94 MET B N 1
ATOM 1867 C CA . MET B 1 94 ? -11.828 3.998 -5.758 1 98.56 94 MET B CA 1
ATOM 1868 C C . MET B 1 94 ? -11.328 3.633 -4.367 1 98.56 94 MET B C 1
ATOM 1870 O O . MET B 1 94 ? -11.938 2.816 -3.674 1 98.56 94 MET B O 1
ATOM 1874 N N . SER B 1 95 ? -10.18 4.211 -3.992 1 98.81 95 SER B N 1
ATOM 1875 C CA . SER B 1 95 ? -9.633 3.916 -2.67 1 98.81 95 SER B CA 1
ATOM 1876 C C . SER B 1 95 ? -10.641 4.246 -1.572 1 98.81 95 SER B C 1
ATOM 1878 O O . SER B 1 95 ? -10.734 3.533 -0.571 1 98.81 95 SER B O 1
ATOM 1880 N N . ARG B 1 96 ? -11.391 5.301 -1.764 1 98.88 96 ARG B N 1
ATOM 1881 C CA . ARG B 1 96 ? -12.422 5.691 -0.806 1 98.88 96 ARG B CA 1
ATOM 1882 C C . ARG B 1 96 ? -13.68 4.844 -0.979 1 98.88 96 ARG B C 1
ATOM 1884 O O . ARG B 1 96 ? -14.172 4.258 -0.016 1 98.88 96 ARG B O 1
ATOM 1891 N N . LEU B 1 97 ? -14.141 4.645 -2.217 1 98.75 97 LEU B N 1
ATOM 1892 C CA . LEU B 1 97 ? -15.375 3.938 -2.521 1 98.75 97 LEU B CA 1
ATOM 1893 C C . LEU B 1 97 ? -15.305 2.488 -2.049 1 98.75 97 LEU B C 1
ATOM 1895 O O . LEU B 1 97 ? -16.266 1.973 -1.467 1 98.75 97 LEU B O 1
ATOM 1899 N N . HIS B 1 98 ? -14.172 1.895 -2.215 1 98.5 98 HIS B N 1
ATOM 1900 C CA . HIS B 1 98 ? -14.117 0.445 -2.068 1 98.5 98 HIS B CA 1
ATOM 1901 C C . HIS B 1 98 ? -13.352 0.047 -0.809 1 98.5 98 HIS B C 1
ATOM 1903 O O . HIS B 1 98 ? -13.586 -1.027 -0.25 1 98.5 98 HIS B O 1
ATOM 1909 N N . ASN B 1 99 ? -12.453 0.967 -0.321 1 98.81 99 ASN B N 1
ATOM 1910 C CA . ASN B 1 99 ? -11.578 0.537 0.76 1 98.81 99 ASN B CA 1
ATOM 1911 C C . ASN B 1 99 ? -11.719 1.433 1.987 1 98.81 99 ASN B C 1
ATOM 1913 O O . ASN B 1 99 ? -11.055 1.211 3.002 1 98.81 99 ASN B O 1
ATOM 1917 N N . ASP B 1 100 ? -12.617 2.453 1.873 1 98.88 100 ASP B N 1
ATOM 1918 C CA . ASP B 1 100 ? -12.688 3.422 2.961 1 98.88 100 ASP B CA 1
ATOM 1919 C C . ASP B 1 100 ? -11.289 3.811 3.445 1 98.88 100 ASP B C 1
ATOM 1921 O O . ASP B 1 100 ? -11.023 3.82 4.648 1 98.88 100 ASP B O 1
ATOM 1925 N N . SER B 1 101 ? -10.422 4.039 2.439 1 98.94 101 SER B N 1
ATOM 1926 C CA . SER B 1 101 ? -9.047 4.414 2.754 1 98.94 101 SER B CA 1
ATOM 1927 C C . SER B 1 101 ? -9 5.594 3.715 1 98.94 101 SER B C 1
ATOM 1929 O O . SER B 1 101 ? -9.734 6.566 3.549 1 98.94 101 SER B O 1
ATOM 1931 N N . ASN B 1 102 ? -8.133 5.461 4.754 1 98.94 102 ASN B N 1
ATOM 1932 C CA . ASN B 1 102 ? -8.039 6.531 5.734 1 98.94 102 ASN B CA 1
ATOM 1933 C C . ASN B 1 102 ? -6.629 7.117 5.793 1 98.94 102 ASN B C 1
ATOM 1935 O O . ASN B 1 102 ? -6.379 8.078 6.527 1 98.94 102 ASN B O 1
ATOM 1939 N N . VAL B 1 103 ? -5.723 6.648 5.031 1 99 103 VAL B N 1
ATOM 1940 C CA . VAL B 1 103 ? -4.422 7.258 4.777 1 99 103 VAL B CA 1
ATOM 1941 C C . VAL B 1 103 ? -4.145 7.266 3.275 1 99 103 VAL B C 1
ATOM 1943 O O . VAL B 1 103 ? -4.223 6.227 2.617 1 99 103 VAL B O 1
ATOM 1946 N N . LEU B 1 104 ? -3.82 8.383 2.723 1 98.94 104 LEU B N 1
ATOM 1947 C CA . LEU B 1 104 ? -3.492 8.562 1.313 1 98.94 104 LEU B CA 1
ATOM 1948 C C . LEU B 1 104 ? -1.995 8.789 1.127 1 98.94 104 LEU B C 1
ATOM 1950 O O . LEU B 1 104 ? -1.412 9.672 1.751 1 98.94 104 LEU B O 1
ATOM 1954 N N . CYS B 1 105 ? -1.386 7.988 0.344 1 98.94 105 CYS B N 1
ATOM 1955 C CA . CYS B 1 105 ? 0.039 8.109 0.06 1 98.94 105 CYS B CA 1
ATOM 1956 C C . CYS B 1 105 ? 0.27 8.609 -1.361 1 98.94 105 CYS B C 1
ATOM 1958 O O . CYS B 1 105 ? -0.338 8.109 -2.307 1 98.94 105 CYS B O 1
ATOM 1960 N N . LEU B 1 106 ? 1.162 9.586 -1.532 1 98.75 106 LEU B N 1
ATOM 1961 C CA . LEU B 1 106 ? 1.373 10.25 -2.814 1 98.75 106 LEU B CA 1
ATOM 1962 C C . LEU B 1 106 ? 2.861 10.391 -3.115 1 98.75 106 LEU B C 1
ATOM 1964 O O . LEU B 1 106 ? 3.686 10.414 -2.197 1 98.75 106 LEU B O 1
ATOM 1968 N N . SER B 1 107 ? 3.121 10.477 -4.402 1 98.62 107 SER B N 1
ATOM 1969 C CA . SER B 1 107 ? 4.492 10.664 -4.863 1 98.62 107 SER B CA 1
ATOM 1970 C C . SER B 1 107 ? 4.809 12.141 -5.078 1 98.62 107 SER B C 1
ATOM 1972 O O . SER B 1 107 ? 4.078 12.844 -5.785 1 98.62 107 SER B O 1
ATOM 1974 N N . ALA B 1 108 ? 5.871 12.57 -4.516 1 98 108 ALA B N 1
ATOM 1975 C CA . ALA B 1 108 ? 6.348 13.922 -4.773 1 98 108 ALA B CA 1
ATOM 1976 C C . ALA B 1 108 ? 7.141 13.984 -6.078 1 98 108 ALA B C 1
ATOM 1978 O O . ALA B 1 108 ? 7.219 15.039 -6.715 1 98 108 ALA B O 1
ATOM 1979 N N . ASP B 1 109 ? 7.711 12.852 -6.477 1 97.5 109 ASP B N 1
ATOM 1980 C CA . ASP B 1 109 ? 8.633 12.859 -7.609 1 97.5 109 ASP B CA 1
ATOM 1981 C C . ASP B 1 109 ? 7.895 12.609 -8.922 1 97.5 109 ASP B C 1
ATOM 1983 O O . ASP B 1 109 ? 8.336 13.055 -9.984 1 97.5 109 ASP B O 1
ATOM 1987 N N . MET B 1 110 ? 6.797 11.922 -8.82 1 96.94 110 MET B N 1
ATOM 1988 C CA . MET B 1 110 ? 6.211 11.43 -10.062 1 96.94 110 MET B CA 1
ATOM 1989 C C . MET B 1 110 ? 4.906 12.148 -10.375 1 96.94 110 MET B C 1
ATOM 1991 O O . MET B 1 110 ? 4.383 12.047 -11.484 1 96.94 110 MET B O 1
ATOM 1995 N N . LEU B 1 111 ? 4.348 12.859 -9.43 1 97.56 111 LEU B N 1
ATOM 1996 C CA . LEU B 1 111 ? 3.068 13.523 -9.641 1 97.56 111 LEU B CA 1
ATOM 1997 C C . LEU B 1 111 ? 3.227 15.039 -9.586 1 97.56 111 LEU B C 1
ATOM 1999 O O . LEU B 1 111 ? 4 15.562 -8.781 1 97.56 111 LEU B O 1
ATOM 2003 N N . GLY B 1 112 ? 2.453 15.734 -10.398 1 96.75 112 GLY B N 1
ATOM 2004 C CA . GLY B 1 112 ? 2.418 17.188 -10.352 1 96.75 112 GLY B CA 1
ATOM 2005 C C . GLY B 1 112 ? 1.481 17.719 -9.289 1 96.75 112 GLY B C 1
ATOM 2006 O O . GLY B 1 112 ? 0.528 17.047 -8.891 1 96.75 112 GLY B O 1
ATOM 2007 N N . ASP B 1 113 ? 1.668 18.953 -8.906 1 95.81 113 ASP B N 1
ATOM 2008 C CA . ASP B 1 113 ? 0.922 19.594 -7.828 1 95.81 113 ASP B CA 1
ATOM 2009 C C . ASP B 1 113 ? -0.574 19.625 -8.133 1 95.81 113 ASP B C 1
ATOM 2011 O O . ASP B 1 113 ? -1.398 19.406 -7.246 1 95.81 113 ASP B O 1
ATOM 2015 N N . LYS B 1 114 ? -0.843 20 -9.375 1 97 114 LYS B N 1
ATOM 2016 C CA . LYS B 1 114 ? -2.252 20.125 -9.75 1 97 114 LYS B CA 1
ATOM 2017 C C . LYS B 1 114 ? -2.975 18.781 -9.594 1 97 114 LYS B C 1
ATOM 2019 O O . LYS B 1 114 ? -4.098 18.734 -9.094 1 97 114 LYS B O 1
ATOM 2024 N N . LEU B 1 115 ? -2.348 17.703 -10 1 98.19 115 LEU B N 1
ATOM 2025 C CA . LEU B 1 115 ? -2.941 16.375 -9.883 1 98.19 115 LEU B CA 1
ATOM 2026 C C . LEU B 1 115 ? -3.057 15.953 -8.422 1 98.19 115 LEU B C 1
ATOM 2028 O O . LEU B 1 115 ? -4.086 15.414 -8 1 98.19 115 LEU B O 1
ATOM 2032 N N . ILE B 1 116 ? -2.012 16.234 -7.656 1 98.38 116 ILE B N 1
ATOM 2033 C CA . ILE B 1 116 ? -2.016 15.898 -6.234 1 98.38 116 ILE B CA 1
ATOM 2034 C C . ILE B 1 116 ? -3.191 16.594 -5.547 1 98.38 116 ILE B C 1
ATOM 2036 O O . ILE B 1 116 ? -3.955 15.953 -4.82 1 98.38 116 ILE B O 1
ATOM 2040 N N . ASN B 1 117 ? -3.328 17.859 -5.855 1 97.25 117 ASN B N 1
ATOM 2041 C CA . ASN B 1 117 ? -4.418 18.609 -5.254 1 97.25 117 ASN B CA 1
ATOM 2042 C C . ASN B 1 117 ? -5.781 18.047 -5.637 1 97.25 117 ASN B C 1
ATOM 2044 O O . ASN B 1 117 ? -6.668 17.922 -4.789 1 97.25 117 ASN B O 1
ATOM 2048 N N . ARG B 1 118 ? -5.895 17.75 -6.887 1 98.12 118 ARG B N 1
ATOM 2049 C CA . ARG B 1 118 ? -7.152 17.188 -7.367 1 98.12 118 ARG B CA 1
ATOM 2050 C C . ARG B 1 118 ? -7.453 15.859 -6.691 1 98.12 118 ARG B C 1
ATOM 2052 O O . ARG B 1 118 ? -8.578 15.617 -6.262 1 98.12 118 ARG B O 1
ATOM 2059 N N . MET B 1 119 ? -6.484 15 -6.559 1 98.69 119 MET B N 1
ATOM 2060 C CA . MET B 1 119 ? -6.66 13.688 -5.938 1 98.69 119 MET B CA 1
ATOM 2061 C C . MET B 1 119 ? -7.047 13.828 -4.469 1 98.69 119 MET B C 1
ATOM 2063 O O . MET B 1 119 ? -7.914 13.102 -3.977 1 98.69 119 MET B O 1
ATOM 2067 N N . ILE B 1 120 ? -6.41 14.75 -3.789 1 98.69 120 ILE B N 1
ATOM 2068 C CA . ILE B 1 120 ? -6.715 14.961 -2.377 1 98.69 120 ILE B CA 1
ATOM 2069 C C . ILE B 1 120 ? -8.156 15.43 -2.227 1 98.69 120 ILE B C 1
ATOM 2071 O O . ILE B 1 120 ? -8.883 14.961 -1.349 1 98.69 120 ILE B O 1
ATOM 2075 N N . ASN B 1 121 ? -8.539 16.344 -3.072 1 98.38 121 ASN B N 1
ATOM 2076 C CA . ASN B 1 121 ? -9.914 16.828 -3.027 1 98.38 121 ASN B CA 1
ATOM 2077 C C . ASN B 1 121 ? -10.914 15.695 -3.258 1 98.38 121 ASN B C 1
ATOM 2079 O O . ASN B 1 121 ? -11.898 15.57 -2.527 1 98.38 121 ASN B O 1
ATOM 2083 N N . ILE B 1 122 ? -10.672 14.891 -4.262 1 98.81 122 ILE B N 1
ATOM 2084 C CA . ILE B 1 122 ? -11.523 13.742 -4.562 1 98.81 122 ILE B CA 1
ATOM 2085 C C . ILE B 1 122 ? -11.547 12.797 -3.363 1 98.81 122 ILE B C 1
ATOM 2087 O O . ILE B 1 122 ? -12.617 12.359 -2.936 1 98.81 122 ILE B O 1
ATOM 2091 N N . TRP B 1 123 ? -10.445 12.578 -2.811 1 98.75 123 TRP B N 1
ATOM 2092 C CA . TRP B 1 123 ? -10.289 11.633 -1.709 1 98.75 123 TRP B CA 1
ATOM 2093 C C . TRP B 1 123 ? -11.016 12.125 -0.463 1 98.75 123 TRP B C 1
ATOM 2095 O O . TRP B 1 123 ? -11.617 11.336 0.265 1 98.75 123 TRP B O 1
ATOM 2105 N N . LEU B 1 124 ? -10.977 13.375 -0.21 1 98.44 124 LEU B N 1
ATOM 2106 C CA . LEU B 1 124 ? -11.617 13.953 0.969 1 98.44 124 LEU B CA 1
ATOM 2107 C C . LEU B 1 124 ? -13.133 13.945 0.831 1 98.44 124 LEU B C 1
ATOM 2109 O O . LEU B 1 124 ? -13.852 13.844 1.829 1 98.44 124 LEU B O 1
ATOM 2113 N N . LYS B 1 125 ? -13.609 13.922 -0.353 1 97.94 125 LYS B N 1
ATOM 2114 C CA . LYS B 1 125 ? -15.039 14.156 -0.559 1 97.94 125 LYS B CA 1
ATOM 2115 C C . LYS B 1 125 ? -15.766 12.844 -0.855 1 97.94 125 LYS B C 1
ATOM 2117 O O . LYS B 1 125 ? -16.984 12.766 -0.707 1 97.94 125 LYS B O 1
ATOM 2122 N N . THR B 1 126 ? -15.031 11.898 -1.407 1 98.75 126 THR B N 1
ATOM 2123 C CA . THR B 1 126 ? -15.656 10.648 -1.821 1 98.75 126 THR B CA 1
ATOM 2124 C C . THR B 1 126 ? -16.062 9.82 -0.606 1 98.75 126 THR B C 1
ATOM 2126 O O . THR B 1 126 ? -15.266 9.602 0.302 1 98.75 126 THR B O 1
ATOM 2129 N N . GLU B 1 127 ? -17.266 9.289 -0.545 1 98.62 127 GLU B N 1
ATOM 2130 C CA . GLU B 1 127 ? -17.781 8.484 0.561 1 98.62 127 GLU B CA 1
ATOM 2131 C C . GLU B 1 127 ? -17.578 6.996 0.313 1 98.62 127 GLU B C 1
ATOM 2133 O O . GLU B 1 127 ? -17.516 6.555 -0.837 1 98.62 127 GLU B O 1
ATOM 2138 N N . PHE B 1 128 ? -17.531 6.281 1.388 1 98.81 128 PHE B N 1
ATOM 2139 C CA . PHE B 1 128 ? -17.438 4.828 1.329 1 98.81 128 PHE B CA 1
ATOM 2140 C C . PHE B 1 128 ? -18.734 4.227 0.812 1 98.81 128 PHE B C 1
ATOM 2142 O O . PHE B 1 128 ? -19.828 4.59 1.274 1 98.81 128 PHE B O 1
ATOM 2149 N N . GLU B 1 129 ? -18.625 3.352 -0.107 1 98.44 129 GLU B N 1
ATOM 2150 C CA . GLU B 1 129 ? -19.781 2.799 -0.786 1 98.44 129 GLU B CA 1
ATOM 2151 C C . GLU B 1 129 ? -20.531 1.824 0.116 1 98.44 129 GLU B C 1
ATOM 2153 O O . GLU B 1 129 ? -21.766 1.737 0.056 1 98.44 129 GLU B O 1
ATOM 2158 N N . GLY B 1 130 ? -19.875 1.094 1.012 1 98.06 130 GLY B N 1
ATOM 2159 C CA . GLY B 1 130 ? -20.484 0.089 1.867 1 98.06 130 GLY B CA 1
ATOM 2160 C C . GLY B 1 130 ? -20.828 -1.194 1.132 1 98.06 130 GLY B C 1
ATOM 2161 O O . GLY B 1 130 ? -20.031 -1.691 0.338 1 98.06 130 GLY B O 1
ATOM 2162 N N . GLY B 1 131 ? -21.922 -1.884 1.471 1 96.44 131 GLY B N 1
ATOM 2163 C CA . GLY B 1 131 ? -22.359 -3.102 0.808 1 96.44 131 GLY B CA 1
ATOM 2164 C C . GLY B 1 131 ? -21.344 -4.223 0.888 1 96.44 131 GLY B C 1
ATOM 2165 O O . GLY B 1 131 ? -20.859 -4.551 1.972 1 96.44 131 GLY B O 1
ATOM 2166 N N . ARG B 1 132 ? -21.062 -4.773 -0.238 1 95.38 132 ARG B N 1
ATOM 2167 C CA . ARG B 1 132 ? -20.125 -5.891 -0.292 1 95.38 132 ARG B CA 1
ATOM 2168 C C . ARG B 1 132 ? -18.734 -5.469 0.188 1 95.38 132 ARG B C 1
ATOM 2170 O O . ARG B 1 132 ? -17.969 -6.293 0.692 1 95.38 132 ARG B O 1
ATOM 2177 N N . HIS B 1 133 ? -18.359 -4.199 0.018 1 98.06 133 HIS B N 1
ATOM 2178 C CA . HIS B 1 133 ? -17.047 -3.713 0.416 1 98.06 133 HIS B CA 1
ATOM 2179 C C . HIS B 1 133 ? -16.906 -3.688 1.935 1 98.06 133 HIS B C 1
ATOM 2181 O O . HIS B 1 133 ? -15.805 -3.865 2.463 1 98.06 133 HIS B O 1
ATOM 2187 N N . ALA B 1 134 ? -18.016 -3.473 2.652 1 98.44 134 ALA B N 1
ATOM 2188 C CA . ALA B 1 134 ? -17.984 -3.518 4.113 1 98.44 134 ALA B CA 1
ATOM 2189 C C . ALA B 1 134 ? -17.594 -4.906 4.609 1 98.44 134 ALA B C 1
ATOM 2191 O O . ALA B 1 134 ? -16.844 -5.039 5.578 1 98.44 134 ALA B O 1
ATOM 2192 N N . ARG B 1 135 ? -18.094 -5.879 3.938 1 98.12 135 ARG B N 1
ATOM 2193 C CA . ARG B 1 135 ? -17.75 -7.258 4.27 1 98.12 135 ARG B CA 1
ATOM 2194 C C . ARG B 1 135 ? -16.25 -7.5 4.082 1 98.12 135 ARG B C 1
ATOM 2196 O O . ARG B 1 135 ? -15.617 -8.172 4.898 1 98.12 135 ARG B O 1
ATOM 2203 N N . ARG B 1 136 ? -15.711 -7.043 3.066 1 98.62 136 ARG B N 1
ATOM 2204 C CA . ARG B 1 136 ? -14.289 -7.203 2.783 1 98.62 136 ARG B CA 1
ATOM 2205 C C . ARG B 1 136 ? -13.438 -6.496 3.83 1 98.62 136 ARG B C 1
ATOM 2207 O O . ARG B 1 136 ? -12.406 -7.02 4.254 1 98.62 136 ARG B O 1
ATOM 2214 N N . LEU B 1 137 ? -13.875 -5.309 4.266 1 98.75 137 LEU B N 1
ATOM 2215 C CA . LEU B 1 137 ? -13.148 -4.598 5.312 1 98.75 137 LEU B CA 1
ATOM 2216 C C . LEU B 1 137 ? -13.211 -5.359 6.633 1 98.75 137 LEU B C 1
ATOM 2218 O O . LEU B 1 137 ? -12.258 -5.328 7.418 1 98.75 137 LEU B O 1
ATOM 2222 N N . GLU B 1 138 ? -14.32 -6.047 6.891 1 98.69 138 GLU B N 1
ATOM 2223 C CA . GLU B 1 138 ? -14.406 -6.895 8.078 1 98.69 138 GLU B CA 1
ATOM 2224 C C . GLU B 1 138 ? -13.398 -8.031 8.023 1 98.69 138 GLU B C 1
ATOM 2226 O O . GLU B 1 138 ? -12.812 -8.406 9.039 1 98.69 138 GLU B O 1
ATOM 2231 N N . LYS B 1 139 ? -13.219 -8.586 6.871 1 98.81 139 LYS B N 1
ATOM 2232 C CA . LYS B 1 139 ? -12.227 -9.648 6.707 1 98.81 139 LYS B CA 1
ATOM 2233 C C . LYS B 1 139 ? -10.82 -9.117 6.945 1 98.81 139 LYS B C 1
ATOM 2235 O O . LYS B 1 139 ? -9.969 -9.82 7.484 1 98.81 139 LYS B O 1
ATOM 2240 N N . ILE B 1 140 ? -10.531 -7.875 6.504 1 98.88 140 ILE B N 1
ATOM 2241 C CA . ILE B 1 140 ? -9.242 -7.266 6.781 1 98.88 140 ILE B CA 1
ATOM 2242 C C . ILE B 1 140 ? -9.031 -7.148 8.289 1 98.88 140 ILE B C 1
ATOM 2244 O O . ILE B 1 140 ? -7.957 -7.461 8.805 1 98.88 140 ILE B O 1
ATOM 2248 N N . ALA B 1 141 ? -10.07 -6.707 9.016 1 98.62 141 ALA B N 1
ATOM 2249 C CA . ALA B 1 141 ? -10 -6.605 10.477 1 98.62 141 ALA B CA 1
ATOM 2250 C C . ALA B 1 141 ? -9.711 -7.961 11.109 1 98.62 141 ALA B C 1
ATOM 2252 O O . ALA B 1 141 ? -8.961 -8.055 12.078 1 98.62 141 ALA B O 1
ATOM 2253 N N . GLU B 1 142 ? -10.328 -9.031 10.562 1 98.62 142 GLU B N 1
ATOM 2254 C CA . GLU B 1 142 ? -10.078 -10.383 11.062 1 98.62 142 GLU B CA 1
ATOM 2255 C C . GLU B 1 142 ? -8.633 -10.797 10.828 1 98.62 142 GLU B C 1
ATOM 2257 O O . GLU B 1 142 ? -8.008 -11.406 11.695 1 98.62 142 GLU B O 1
ATOM 2262 N N . ILE B 1 143 ? -8.125 -10.461 9.695 1 98.69 143 ILE B N 1
ATOM 2263 C CA . ILE B 1 143 ? -6.742 -10.781 9.359 1 98.69 143 ILE B CA 1
ATOM 2264 C C . ILE B 1 143 ? -5.797 -10.055 10.312 1 98.69 143 ILE B C 1
ATOM 2266 O O . ILE B 1 143 ? -4.812 -10.633 10.781 1 98.69 143 ILE B O 1
ATOM 2270 N N . GLU B 1 144 ? -6.094 -8.758 10.602 1 98.44 144 GLU B N 1
ATOM 2271 C CA . GLU B 1 144 ? -5.285 -8 11.562 1 98.44 144 GLU B CA 1
ATOM 2272 C C . GLU B 1 144 ? -5.223 -8.711 12.906 1 98.44 144 GLU B C 1
ATOM 2274 O O . GLU B 1 144 ? -4.156 -8.797 13.523 1 98.44 144 GLU B O 1
ATOM 2279 N N . ARG B 1 145 ? -6.348 -9.25 13.32 1 97.19 145 ARG B N 1
ATOM 2280 C CA . ARG B 1 145 ? -6.398 -9.961 14.594 1 97.19 145 ARG B CA 1
ATOM 2281 C C . ARG B 1 145 ? -5.594 -11.258 14.531 1 97.19 145 ARG B C 1
ATOM 2283 O O . ARG B 1 145 ? -4.906 -11.617 15.492 1 97.19 145 ARG B O 1
ATOM 2290 N N . GLU B 1 146 ? -5.711 -11.93 13.438 1 97.12 146 G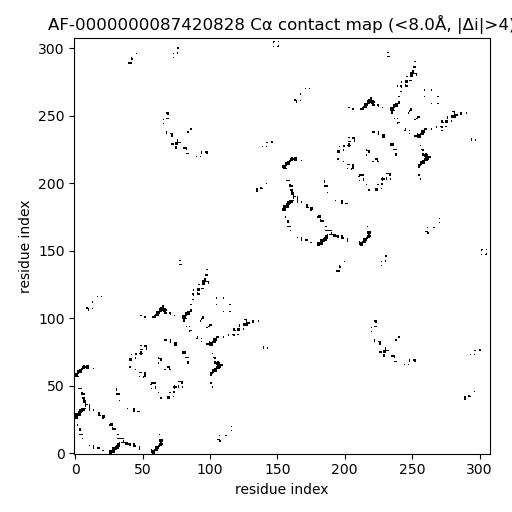LU B N 1
ATOM 2291 C CA . GLU B 1 146 ? -4.98 -13.188 13.258 1 97.12 146 GLU B CA 1
ATOM 2292 C C . GLU B 1 146 ? -3.471 -12.945 13.258 1 97.12 146 GLU B C 1
ATOM 2294 O O . GLU B 1 146 ? -2.719 -13.711 13.875 1 97.12 146 GLU B O 1
ATOM 2299 N N . VAL B 1 147 ? -3.047 -11.891 12.555 1 97.81 147 VAL B N 1
ATOM 2300 C CA . VAL B 1 147 ? -1.63 -11.562 12.477 1 97.81 147 VAL B CA 1
ATOM 2301 C C . VAL B 1 147 ? -1.103 -11.203 13.859 1 97.81 147 VAL B C 1
ATOM 2303 O O . VAL B 1 147 ? -0.023 -11.648 14.258 1 97.81 147 VAL B O 1
ATOM 2306 N N . ALA B 1 148 ? -1.836 -10.414 14.633 1 95.38 148 ALA B N 1
ATOM 2307 C CA . ALA B 1 148 ? -1.445 -10.031 15.984 1 95.38 148 ALA B CA 1
ATOM 2308 C C . ALA B 1 148 ? -1.329 -11.25 16.891 1 95.38 148 ALA B C 1
ATOM 2310 O O . ALA B 1 148 ? -0.399 -11.344 17.703 1 95.38 148 ALA B O 1
ATOM 2311 N N . ALA B 1 149 ? -2.219 -12.203 16.781 1 94.5 149 ALA B N 1
ATOM 2312 C CA . ALA B 1 149 ? -2.244 -13.398 17.625 1 94.5 149 ALA B CA 1
ATOM 2313 C C . ALA B 1 149 ? -1.036 -14.289 17.344 1 94.5 149 ALA B C 1
ATOM 2315 O O . ALA B 1 149 ? -0.492 -14.914 18.266 1 94.5 149 ALA B O 1
ATOM 2316 N N . GLU B 1 150 ? -0.692 -14.305 16.141 1 92.5 150 GLU B N 1
ATOM 2317 C CA . GLU B 1 150 ? 0.44 -15.141 15.758 1 92.5 150 GLU B CA 1
ATOM 2318 C C . GLU B 1 150 ? 1.756 -14.555 16.266 1 92.5 150 GLU B C 1
ATOM 2320 O O . GLU B 1 150 ? 2.654 -15.297 16.672 1 92.5 150 GLU B O 1
ATOM 2325 N N . GLU B 1 151 ? 1.916 -13.305 16.219 1 86.88 151 GLU B N 1
ATOM 2326 C CA . GLU B 1 151 ? 3.143 -12.633 16.656 1 86.88 151 GLU B CA 1
ATOM 2327 C C . GLU B 1 151 ? 3.316 -12.719 18.172 1 86.88 151 GLU B C 1
ATOM 2329 O O . GLU B 1 151 ? 4.441 -12.695 18.672 1 86.88 151 GLU B O 1
ATOM 2334 N N . ASP B 1 152 ? 2.27 -12.75 18.906 1 80.69 152 ASP B N 1
ATOM 2335 C CA . ASP B 1 152 ? 2.312 -12.891 20.359 1 80.69 152 ASP B CA 1
ATOM 2336 C C . ASP B 1 152 ? 2.75 -14.289 20.766 1 80.69 152 ASP B C 1
ATOM 2338 O O . ASP B 1 152 ? 3.32 -14.484 21.844 1 80.69 152 ASP B O 1
ATOM 2342 N N . GLY B 1 153 ? 2.348 -15.344 19.875 1 72.5 153 GLY B N 1
ATOM 2343 C CA . GLY B 1 153 ? 2.645 -16.719 20.219 1 72.5 153 GLY B CA 1
ATOM 2344 C C . GLY B 1 153 ? 4.031 -17.156 19.781 1 72.5 153 GLY B C 1
ATOM 2345 O O . GLY B 1 153 ? 4.453 -18.281 20.062 1 72.5 153 GLY B O 1
ATOM 2346 N N . GLU B 1 154 ? 4.82 -16.422 19.047 1 58.97 154 GLU B N 1
ATOM 2347 C CA . GLU B 1 154 ? 6.203 -16.734 18.703 1 58.97 154 GLU B CA 1
ATOM 2348 C C . GLU B 1 154 ? 7.18 -16.094 19.688 1 58.97 154 GLU B C 1
ATOM 2350 O O . GLU B 1 154 ? 6.969 -14.961 20.125 1 58.97 154 GLU B O 1
#

Sequence (308 aa):
MKIAVASDHRGFAIKSKILQMISEAGHKAIDLGTDSIESVDYPDFAGQVAKSVSHGEIDRGILICGSGLGMCIVANKFPKVRATQCHDDLSAEMSRLHNDSNVLCLSADMLGDKLINRMINIWLKTEFEGGRHARRLEKIAEIEREVAAEEDGEMKIAVASDHRGFAIKSKILQMISEAGHKAIDLGTDSIESVDYPDFAGQVAKSVSHGEIDRGILICGSGLGMCIVANKFPKVRATQCHDDLSAEMSRLHNDSNVLCLSADMLGDKLINRMINIWLKTEFEGGRHARRLEKIAEIEREVAAEEDGE

InterPro domains:
  IPR003500 Sugar-phosphate isomerase, RpiB/LacA/LacB family [PF02502] (3-140)
  IPR003500 Sugar-phosphate isomerase, RpiB/LacA/LacB family [PIRSF005384] (1-146)
  IPR003500 Sugar-phosphate isomerase, RpiB/LacA/LacB family [TIGR00689] (3-146)
  IPR004785 Ribose 5-phosphate isomerase B [TIGR01120] (2-144)
  IPR036569 Sugar-phosphate isomerase, RpiB/LacA/LacB superfamily [G3DSA:3.40.1400.10] (1-153)
  IPR036569 Sugar-phosphate isomerase, RpiB/LacA/LacB superfamily [SSF89623] (1-144)
  IPR051812 Sugar Phosphate Isomerase LacAB/RpiB [PTHR43732] (2-149)